Protein AF-L8G6U0-F1 (afdb_monomer_lite)

Foldseek 3Di:
DAEFAWDDDPPFIAGPVRHGDDAQEAELECAQQHACQFQVAFFGDVLLLVLLCVQPNDVLSVLLSVLLNDFQDDPVQVVLCPVLPRDAYHYFHFFCVPDPPPAAEGQQFVCGLACDRSNVHLHSDRCCLVDVRSLVSLLVVLVVVLVVCVGPRNDRDDDSYPPGFDPVCVSVVVSVCSSDDPVSDPPPPDDDDDDDDDDPPVVVVVVVVVVVRYQHAGEGCPDRHQWYADCPALQNVLSVVVSVVCQCLQQHLPPHDCVVVCPPHLVVVVVVCVVPAPPVRQADPVRVDGPSSVVSCVPRNNPVSSVCSNVSSVSCHPQDSVSSSSNSNSSHPVRIGGPVCVCPDPSSNVD

pLDDT: mean 78.65, std 18.35, range [29.11, 98.12]

Sequence (351 aa):
MSSGILRTKSSSIVDANGNVVLLRGTALGGWMLMENFMNGFPGREMQIRRALDEMLGKKKSDFFFDKFLEYFFTKKDAEFLASPGINSLRLPLNYHHFEDDMNYDLQAAPGGQSQDWHCDNPTGYAAFWDHKHFQDQVINLWQFIAKRYKSNTWVAGYNLLSEPADQQWSRLLALYDRIVPANLDPFTKDRKRMRLGGSNEERYKMLDKQMSIYTAEGIDINVMGMTHFSPASAWMCLLAPILEKKRALAVDSWAYDDAHLQPGLFEPLHQWFADNVPENYSKKYPWQWRTHMHVFRGIRGITMAEYMIPEWADYFKDLSYEQMDELAASWKFENCVGRQRLNESRLYTRL

Organism: Pseudogymnoascus destructans (strain ATCC MYA-4855 / 20631-21) (NCBI:txid658429)

Radius of gyration: 21.86 Å; chains: 1; bounding box: 52×49×56 Å

Secondary structure (DSSP, 8-state):
---SS-EEETTEEE-TT--B----EEE-TTSSS--HHHH--SS-HHHHHHHHHHHH-HHHHHHHHHHHHHHHS-HHHHHHHHTTT--EEE----GGGTS-TTS--SSS-TT-SSSSGGGT-SSSS-GGGT-HHHHHHHHHHHHHHHHHHTT-TT-----SSSS---TTSHHHHHHHHHHS-TTS-S-TT------S---THHHHHHHHHHTTS-B--SEESSSS-SEEE-TTSHHHHHHHHHHHHHHHHT-SSSS---GGGIIIIIHHHHHHHHHHS-GGG---SSTTS-HHHHHHIIIIIIIIHHHHHHHHHHTTTT--HHHHHHHHHTTSGGGEEE-HHHHTSTTTTT-

Structure (mmCIF, N/CA/C/O backbone):
data_AF-L8G6U0-F1
#
_entry.id   AF-L8G6U0-F1
#
loop_
_atom_site.group_PDB
_atom_site.id
_atom_site.type_symbol
_atom_site.label_atom_id
_atom_site.label_alt_id
_atom_site.label_comp_id
_atom_site.label_asym_id
_atom_site.label_entity_id
_atom_site.label_seq_id
_atom_site.pdbx_PDB_ins_code
_atom_site.Cartn_x
_atom_site.Cartn_y
_atom_site.Cartn_z
_atom_site.occupancy
_atom_site.B_iso_or_equiv
_atom_site.auth_seq_id
_atom_site.auth_comp_id
_atom_site.auth_asym_id
_atom_site.auth_atom_id
_atom_site.pdbx_PDB_model_num
ATOM 1 N N . MET A 1 1 ? -12.607 -5.429 28.528 1.00 57.00 1 MET A N 1
ATOM 2 C CA . MET A 1 1 ? -12.738 -4.437 27.440 1.00 57.00 1 MET A CA 1
ATOM 3 C C . MET A 1 1 ? -12.623 -3.051 28.046 1.00 57.00 1 MET A C 1
ATOM 5 O O . MET A 1 1 ? -13.192 -2.840 29.110 1.00 57.00 1 MET A O 1
ATOM 9 N N . SER A 1 2 ? -11.860 -2.150 27.426 1.00 65.19 2 SER A N 1
ATOM 10 C CA . SER A 1 2 ? -11.781 -0.742 27.836 1.00 65.19 2 SER A CA 1
ATOM 11 C C . SER A 1 2 ? -13.156 -0.081 27.732 1.00 65.19 2 SER A C 1
ATOM 13 O O . SER A 1 2 ? -13.900 -0.361 26.792 1.00 65.19 2 SER A O 1
ATOM 15 N N . SER A 1 3 ? -13.501 0.799 28.671 1.00 74.69 3 SER A N 1
ATOM 16 C CA . SER A 1 3 ? -14.766 1.542 28.624 1.00 74.69 3 SER A CA 1
ATOM 17 C C . SER A 1 3 ? -14.548 3.004 28.245 1.00 74.69 3 SER A C 1
ATOM 19 O O . SER A 1 3 ? -13.708 3.677 28.842 1.00 74.69 3 SER A O 1
ATOM 21 N N . GLY A 1 4 ? -15.366 3.517 27.324 1.00 80.88 4 GLY A N 1
ATOM 22 C CA . GLY A 1 4 ? -15.380 4.929 26.936 1.00 80.88 4 GLY A CA 1
ATOM 23 C C . GLY A 1 4 ? -14.208 5.361 26.046 1.00 80.88 4 GLY A C 1
ATOM 24 O O . GLY A 1 4 ? -13.463 4.538 25.526 1.00 80.88 4 GLY A O 1
ATOM 25 N N . ILE A 1 5 ? -14.090 6.674 25.831 1.00 82.94 5 ILE A N 1
ATOM 26 C CA . ILE A 1 5 ? -13.078 7.280 24.950 1.00 82.94 5 ILE A CA 1
ATOM 27 C C . ILE A 1 5 ? -11.705 7.225 25.628 1.00 82.94 5 ILE A C 1
ATOM 29 O O . ILE A 1 5 ? -11.565 7.678 26.768 1.00 82.94 5 ILE A O 1
ATOM 33 N N . LEU A 1 6 ? -10.703 6.711 24.909 1.00 85.19 6 LEU A N 1
ATOM 34 C CA . LEU A 1 6 ? -9.321 6.642 25.381 1.00 85.19 6 LEU A CA 1
ATOM 35 C C . LEU A 1 6 ? -8.702 8.038 25.535 1.00 85.19 6 LEU A C 1
ATOM 37 O O . LEU A 1 6 ? -9.021 8.973 24.801 1.00 85.19 6 LEU A O 1
ATOM 41 N N . ARG A 1 7 ? -7.797 8.182 26.504 1.00 83.31 7 ARG A N 1
ATOM 42 C CA . ARG A 1 7 ? -7.084 9.433 26.797 1.00 83.31 7 ARG A CA 1
ATOM 43 C C . ARG A 1 7 ? -5.616 9.162 27.071 1.00 83.31 7 ARG A C 1
ATOM 45 O O . ARG A 1 7 ? -5.254 8.079 27.516 1.00 83.31 7 ARG A O 1
ATOM 52 N N . THR A 1 8 ? -4.770 10.166 26.888 1.00 77.19 8 THR A N 1
ATOM 53 C CA . THR A 1 8 ? -3.381 10.105 27.350 1.00 77.19 8 THR A CA 1
ATOM 54 C C . THR A 1 8 ? -3.277 10.609 28.786 1.00 77.19 8 THR A C 1
ATOM 56 O O . THR A 1 8 ? -3.774 11.689 29.109 1.00 77.19 8 THR A O 1
ATOM 59 N N . LYS A 1 9 ? -2.587 9.860 29.645 1.00 74.56 9 LYS A N 1
ATOM 60 C CA . LYS A 1 9 ? -2.162 10.287 30.981 1.00 74.56 9 LYS A CA 1
ATOM 61 C C . LYS A 1 9 ? -0.650 10.116 31.073 1.00 74.56 9 LYS A C 1
ATOM 63 O O . LYS A 1 9 ? -0.153 8.993 31.161 1.00 74.56 9 LYS A O 1
ATOM 68 N N . SER A 1 10 ? 0.078 11.232 31.029 1.00 81.25 10 SER A N 1
ATOM 69 C CA . SER A 1 10 ? 1.541 11.241 30.899 1.00 81.25 10 SER A CA 1
ATOM 70 C C . SER A 1 10 ? 1.983 10.412 29.682 1.00 81.25 10 SER A C 1
ATOM 72 O O . SER A 1 10 ? 1.635 10.758 28.559 1.00 81.25 10 SER A O 1
ATOM 74 N N . SER A 1 11 ? 2.705 9.311 29.891 1.00 78.81 11 SER A N 1
ATOM 75 C CA . SER A 1 11 ? 3.195 8.413 28.840 1.00 78.81 11 SER A CA 1
ATOM 76 C C . SER A 1 11 ? 2.296 7.195 28.582 1.00 78.81 11 SER A C 1
ATOM 78 O O . SER A 1 11 ? 2.691 6.301 27.838 1.00 78.81 11 SER A O 1
ATOM 80 N N . SER A 1 12 ? 1.119 7.118 29.213 1.00 79.62 12 SER A N 1
ATOM 81 C CA . SER A 1 12 ? 0.197 5.978 29.107 1.00 79.62 12 SER A CA 1
ATOM 82 C C . SER A 1 12 ? -1.100 6.353 28.396 1.00 79.62 12 SER A C 1
ATOM 84 O O . SER A 1 12 ? -1.587 7.476 28.533 1.00 79.62 12 SER A O 1
ATOM 86 N N . ILE A 1 13 ? -1.693 5.388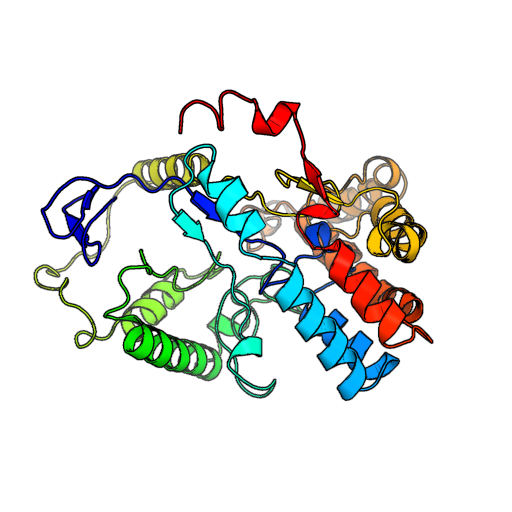 27.693 1.00 84.56 13 ILE A N 1
ATOM 87 C CA . ILE A 1 13 ? -3.077 5.462 27.217 1.00 84.56 13 ILE A CA 1
ATOM 88 C C . ILE A 1 13 ? -3.967 4.861 28.305 1.00 84.56 13 ILE A C 1
ATOM 90 O O . ILE A 1 13 ? -3.636 3.815 28.863 1.00 84.56 13 ILE A O 1
ATOM 94 N N . VAL A 1 14 ? -5.068 5.529 28.637 1.00 86.44 14 VAL A N 1
ATOM 95 C CA . VAL A 1 14 ? -6.021 5.095 29.662 1.00 86.44 14 VAL A CA 1
ATOM 96 C C . VAL A 1 14 ? -7.458 5.118 29.148 1.00 86.44 14 VAL A C 1
ATOM 98 O O . VAL A 1 14 ? -7.791 5.916 28.272 1.00 86.44 14 VAL A O 1
ATOM 101 N N . ASP A 1 15 ? -8.309 4.256 29.700 1.00 89.94 15 ASP A N 1
ATOM 102 C CA . ASP A 1 15 ? -9.756 4.269 29.458 1.00 89.94 15 ASP A CA 1
ATOM 103 C C . ASP A 1 15 ? -10.481 5.350 30.291 1.00 89.94 15 ASP A C 1
ATOM 105 O O . ASP A 1 15 ? -9.860 6.110 31.042 1.00 89.94 15 ASP A O 1
ATOM 109 N N . ALA A 1 16 ? -11.813 5.433 30.181 1.00 88.56 16 ALA A N 1
ATOM 110 C CA . ALA A 1 16 ? -12.610 6.419 30.918 1.00 88.56 16 ALA A CA 1
ATOM 111 C C . ALA A 1 16 ? -12.581 6.239 32.448 1.00 88.56 16 ALA A C 1
ATOM 113 O O . ALA A 1 16 ? -12.891 7.186 33.169 1.00 88.56 16 ALA A O 1
ATOM 114 N N . ASN A 1 17 ? -12.182 5.063 32.942 1.00 91.12 17 ASN A N 1
ATOM 115 C CA . ASN A 1 17 ? -12.030 4.775 34.369 1.00 91.12 17 ASN A CA 1
ATOM 116 C C . ASN A 1 17 ? -10.592 5.024 34.859 1.00 91.12 17 ASN A C 1
ATOM 118 O O . ASN A 1 17 ? -10.312 4.886 36.048 1.00 91.12 17 ASN A O 1
ATOM 122 N N . GLY A 1 18 ? -9.672 5.394 33.962 1.00 89.38 18 GLY A N 1
ATOM 123 C CA . GLY A 1 18 ? -8.264 5.615 34.274 1.00 89.38 18 GLY A CA 1
ATOM 124 C C . GLY A 1 18 ? -7.408 4.346 34.268 1.00 89.38 18 GLY A C 1
ATOM 125 O O . GLY A 1 18 ? -6.248 4.418 34.681 1.00 89.38 18 GLY A O 1
ATOM 126 N N . ASN A 1 19 ? -7.934 3.212 33.794 1.00 92.19 19 ASN A N 1
ATOM 127 C CA . ASN A 1 19 ? -7.156 1.983 33.646 1.00 92.19 19 ASN A CA 1
ATOM 128 C C . ASN A 1 19 ? -6.213 2.104 32.453 1.00 92.19 19 ASN A C 1
ATOM 130 O O . ASN A 1 19 ? -6.622 2.580 31.396 1.00 92.19 19 ASN A O 1
ATOM 134 N N . VAL A 1 20 ? -4.971 1.637 32.595 1.00 88.62 20 VAL A N 1
ATOM 135 C CA . VAL A 1 20 ? -4.002 1.621 31.490 1.00 88.62 20 VAL A CA 1
ATOM 136 C C . VAL A 1 20 ? -4.454 0.644 30.408 1.00 88.62 20 VAL A C 1
ATOM 138 O O . VAL A 1 20 ? -4.767 -0.512 30.690 1.00 88.62 20 VAL A O 1
ATOM 141 N N . VAL A 1 21 ? -4.443 1.109 29.161 1.00 85.94 21 VAL A N 1
ATOM 142 C CA . VAL A 1 21 ? -4.755 0.322 27.969 1.00 85.94 21 VAL A CA 1
ATOM 143 C C . VAL A 1 21 ? -3.486 0.172 27.142 1.00 85.94 21 VAL A C 1
ATOM 145 O O . VAL A 1 21 ? -2.893 1.158 26.706 1.00 85.94 21 VAL A O 1
ATOM 148 N N . LEU A 1 22 ? -3.076 -1.076 26.914 1.00 85.19 22 LEU A N 1
ATOM 149 C CA . LEU A 1 22 ? -1.999 -1.405 25.987 1.00 85.19 22 LEU A CA 1
ATOM 150 C C . LEU A 1 22 ? -2.605 -1.792 24.636 1.00 85.19 22 LEU A C 1
ATOM 152 O O . LEU A 1 22 ? -3.250 -2.837 24.524 1.00 85.19 22 LEU A O 1
ATOM 156 N N . LEU A 1 23 ? -2.385 -0.950 23.626 1.00 82.62 23 LEU A N 1
ATOM 157 C CA . LEU A 1 23 ? -2.789 -1.239 22.254 1.00 82.62 23 LEU A CA 1
ATOM 158 C C . LEU A 1 23 ? -1.826 -2.265 21.646 1.00 82.62 23 LEU A C 1
ATOM 160 O O . LEU A 1 23 ? -0.619 -2.040 21.575 1.00 82.62 23 LEU A O 1
ATOM 164 N N . ARG A 1 24 ? -2.386 -3.403 21.249 1.00 82.62 24 ARG A N 1
ATOM 165 C CA . ARG A 1 24 ? -1.741 -4.514 20.549 1.00 82.62 24 ARG A CA 1
ATOM 166 C C . ARG A 1 24 ? -2.433 -4.612 19.205 1.00 82.62 24 ARG A C 1
ATOM 168 O O . ARG A 1 24 ? -3.599 -5.008 19.154 1.00 82.62 24 ARG A O 1
ATOM 175 N N . GLY A 1 25 ? -1.777 -4.126 18.159 1.00 76.19 25 GLY A N 1
ATOM 176 C CA . GLY A 1 25 ? -2.446 -3.852 16.896 1.00 76.19 25 GLY A CA 1
ATOM 177 C C . GLY A 1 25 ? -1.690 -4.310 15.668 1.00 76.19 25 GLY A C 1
ATOM 178 O O . GLY A 1 25 ? -0.467 -4.395 15.685 1.00 76.19 25 GLY A O 1
ATOM 179 N N . THR A 1 26 ? -2.455 -4.547 14.605 1.00 81.19 26 THR A N 1
ATOM 180 C CA . THR A 1 26 ? -1.955 -4.728 13.236 1.00 81.19 26 THR A CA 1
ATOM 181 C C . THR A 1 26 ? -2.487 -3.613 12.331 1.00 81.19 26 THR A C 1
ATOM 183 O O . THR A 1 26 ? -3.422 -2.893 12.700 1.00 81.19 26 THR A O 1
ATOM 186 N N . ALA A 1 27 ? -1.889 -3.446 11.154 1.00 81.75 27 ALA A N 1
ATOM 187 C CA . ALA A 1 27 ? -2.372 -2.543 10.117 1.00 81.75 27 ALA A CA 1
ATOM 188 C C . ALA A 1 27 ? -3.074 -3.310 8.989 1.00 81.75 27 ALA A C 1
ATOM 190 O O . ALA A 1 27 ? -2.585 -4.347 8.551 1.00 81.75 27 ALA A O 1
ATOM 191 N N . LEU A 1 28 ? -4.173 -2.757 8.468 1.00 82.94 28 LEU A N 1
ATOM 192 C CA . LEU A 1 28 ? -4.842 -3.264 7.262 1.00 82.94 28 LEU A CA 1
ATOM 193 C C . LEU A 1 28 ? -4.221 -2.643 5.997 1.00 82.94 28 LEU A C 1
ATOM 195 O O . LEU A 1 28 ? -4.870 -1.874 5.288 1.00 82.94 28 LEU A O 1
ATOM 199 N N . GLY A 1 29 ? -2.931 -2.916 5.777 1.00 83.94 29 GLY A N 1
ATOM 200 C CA . GLY A 1 29 ? -2.213 -2.527 4.555 1.00 83.94 29 GLY A CA 1
ATOM 201 C C . GLY A 1 29 ? -2.819 -3.182 3.317 1.00 83.94 29 GLY A C 1
ATOM 202 O O . GLY A 1 29 ? -3.372 -4.275 3.411 1.00 83.94 29 GLY A O 1
ATOM 203 N N . GLY A 1 30 ? -2.767 -2.497 2.176 1.00 86.62 30 GLY A N 1
ATOM 204 C CA . GLY A 1 30 ? -3.324 -2.992 0.920 1.00 86.62 30 GLY A CA 1
ATOM 205 C C . GLY A 1 30 ? -4.846 -2.865 0.761 1.00 86.62 30 GLY A C 1
ATOM 206 O O . GLY A 1 30 ? -5.333 -3.233 -0.301 1.00 86.62 30 GLY A O 1
ATOM 207 N N . TRP A 1 31 ? -5.596 -2.369 1.760 1.00 87.88 31 TRP A N 1
ATOM 208 C CA . TRP A 1 31 ? -7.065 -2.231 1.703 1.00 87.88 31 TRP A CA 1
ATOM 209 C C . TRP A 1 31 ? -7.520 -0.890 1.101 1.00 87.88 31 TRP A C 1
ATOM 211 O O . TRP A 1 31 ? -7.622 -0.749 -0.112 1.00 87.88 31 TRP A O 1
ATOM 221 N N . MET A 1 32 ? -7.777 0.108 1.956 1.00 82.69 32 MET A N 1
ATOM 222 C CA . MET A 1 32 ? -8.157 1.481 1.581 1.00 82.69 32 MET A CA 1
ATOM 223 C C . MET A 1 32 ? -6.948 2.350 1.197 1.00 82.69 32 MET A C 1
ATOM 225 O O . MET A 1 32 ? -7.083 3.545 0.951 1.00 82.69 32 MET A O 1
ATOM 229 N N . LEU A 1 33 ? -5.760 1.752 1.195 1.00 84.12 33 LEU A N 1
ATOM 230 C CA . LEU A 1 33 ? -4.569 2.227 0.512 1.00 84.12 33 LEU A CA 1
ATOM 231 C C . LEU A 1 33 ? -3.897 0.988 -0.061 1.00 84.12 33 LEU A C 1
ATOM 233 O O . LEU A 1 33 ? -3.426 0.135 0.697 1.00 84.12 33 LEU A O 1
ATOM 237 N N . MET A 1 34 ? -3.895 0.877 -1.379 1.00 89.31 34 MET A N 1
ATOM 238 C CA . MET A 1 34 ? -3.364 -0.290 -2.058 1.00 89.31 34 MET A CA 1
ATOM 239 C C . MET A 1 34 ? -1.844 -0.173 -2.227 1.00 89.31 34 MET A C 1
ATOM 241 O O . MET A 1 34 ? -1.304 0.879 -2.566 1.00 89.31 34 MET A O 1
ATOM 245 N N . GLU A 1 35 ? -1.143 -1.284 -2.023 1.00 86.81 35 GLU A N 1
ATOM 246 C CA . GLU A 1 35 ? 0.314 -1.364 -2.000 1.00 86.81 35 GLU A CA 1
ATOM 247 C C . GLU A 1 35 ? 0.818 -2.346 -3.068 1.00 86.81 35 GLU A C 1
ATOM 249 O O . GLU A 1 35 ? 0.370 -3.490 -3.136 1.00 86.81 35 GLU A O 1
ATOM 254 N N . ASN A 1 36 ? 1.758 -1.929 -3.923 1.00 90.06 36 ASN A N 1
ATOM 255 C CA . ASN A 1 36 ? 2.134 -2.695 -5.122 1.00 90.06 36 ASN A CA 1
ATOM 256 C C . ASN A 1 36 ? 2.642 -4.116 -4.819 1.00 90.06 36 ASN A C 1
ATOM 258 O O . ASN A 1 36 ? 2.270 -5.079 -5.500 1.00 90.06 36 ASN A O 1
ATOM 262 N N . PHE A 1 37 ? 3.421 -4.256 -3.752 1.00 86.19 37 PHE A N 1
ATOM 263 C CA . PHE A 1 37 ? 3.965 -5.520 -3.274 1.00 86.19 37 PHE A CA 1
ATOM 264 C C . PHE A 1 37 ? 2.938 -6.360 -2.491 1.00 86.19 37 PHE A C 1
ATOM 266 O O . PHE A 1 37 ? 3.127 -7.566 -2.370 1.00 86.19 37 PHE A O 1
ATOM 273 N N . MET A 1 38 ? 1.851 -5.766 -1.973 1.00 87.75 38 MET A N 1
ATOM 274 C CA . MET A 1 38 ? 0.790 -6.497 -1.256 1.00 87.75 38 MET A CA 1
ATOM 275 C C . MET A 1 38 ? -0.332 -6.959 -2.182 1.00 87.75 38 MET A C 1
ATOM 277 O O . MET A 1 38 ? -0.843 -8.065 -2.026 1.00 87.75 38 MET A O 1
ATOM 281 N N . ASN A 1 39 ? -0.723 -6.116 -3.138 1.00 92.12 39 ASN A N 1
ATOM 282 C CA . ASN A 1 39 ? -1.864 -6.350 -4.018 1.00 92.12 39 ASN A CA 1
ATOM 283 C C . ASN A 1 39 ? -1.462 -6.932 -5.377 1.00 92.12 39 ASN A C 1
ATOM 285 O O . ASN A 1 39 ? -2.302 -7.505 -6.060 1.00 92.12 39 ASN A O 1
ATOM 289 N N . GLY A 1 40 ? -0.194 -6.836 -5.784 1.00 89.62 40 GLY A N 1
ATOM 290 C CA . GLY A 1 40 ? 0.282 -7.507 -6.998 1.00 89.62 40 GLY A CA 1
ATOM 291 C C . GLY A 1 40 ? 0.106 -6.723 -8.293 1.00 89.62 40 GLY A C 1
ATOM 292 O O . GLY A 1 40 ? 0.212 -7.296 -9.375 1.00 89.62 40 GLY A O 1
ATOM 293 N N . PHE A 1 41 ? -0.096 -5.414 -8.198 1.00 93.00 41 PHE A N 1
ATOM 294 C CA . PHE A 1 41 ? -0.032 -4.497 -9.334 1.00 93.00 41 PHE A CA 1
ATOM 295 C C . PHE A 1 41 ? 1.329 -3.789 -9.393 1.00 93.00 41 PHE A C 1
ATOM 297 O O . PHE A 1 41 ? 1.989 -3.682 -8.360 1.00 93.00 41 PHE A O 1
ATOM 304 N N . PRO A 1 42 ? 1.807 -3.325 -10.559 1.00 93.94 42 PRO A N 1
ATOM 305 C CA . PRO A 1 42 ? 2.994 -2.478 -10.653 1.00 93.94 42 PRO A CA 1
ATOM 306 C C . PRO A 1 42 ? 2.657 -0.991 -10.446 1.00 93.94 42 PRO A C 1
ATOM 308 O O . PRO A 1 42 ? 1.561 -0.537 -10.754 1.00 93.94 42 PRO A O 1
ATOM 311 N N . GLY A 1 43 ? 3.610 -0.197 -9.962 1.00 91.00 43 GLY A N 1
ATOM 312 C CA . GLY A 1 43 ? 3.426 1.250 -9.824 1.00 91.00 43 GLY A CA 1
ATOM 313 C C . GLY A 1 43 ? 2.647 1.629 -8.564 1.00 91.00 43 GLY A C 1
ATOM 314 O O . GLY A 1 43 ? 3.012 1.192 -7.472 1.00 91.00 43 GLY A O 1
ATOM 315 N N . ARG A 1 44 ? 1.634 2.491 -8.706 1.00 87.88 44 ARG A N 1
ATOM 316 C CA . ARG A 1 44 ? 0.908 3.160 -7.606 1.00 87.88 44 ARG A CA 1
ATOM 317 C C . ARG A 1 44 ? -0.604 3.058 -7.788 1.00 87.88 44 ARG A C 1
ATOM 319 O O . ARG A 1 44 ? -1.075 2.891 -8.913 1.00 87.88 44 ARG A O 1
ATOM 326 N N . GLU A 1 45 ? -1.354 3.192 -6.696 1.00 90.81 45 GLU A N 1
ATOM 327 C CA . GLU A 1 45 ? -2.795 2.922 -6.662 1.00 90.81 45 GLU A CA 1
ATOM 328 C C . GLU A 1 45 ? -3.570 3.779 -7.672 1.00 90.81 45 GLU A C 1
ATOM 330 O O . GLU A 1 45 ? -4.325 3.236 -8.481 1.00 90.81 45 GLU A O 1
ATOM 335 N N . MET A 1 46 ? -3.316 5.093 -7.704 1.00 88.00 46 MET A N 1
ATOM 336 C CA . MET A 1 46 ? -3.962 6.013 -8.653 1.00 88.00 46 MET A CA 1
ATOM 337 C C . MET A 1 46 ? -3.799 5.562 -10.114 1.00 88.00 46 MET A C 1
ATOM 339 O O . MET A 1 46 ? -4.742 5.607 -10.903 1.00 88.00 46 MET A O 1
ATOM 343 N N . GLN A 1 47 ? -2.600 5.114 -10.493 1.00 91.00 47 GLN A N 1
ATOM 344 C CA . GLN A 1 47 ? -2.311 4.732 -11.875 1.00 91.00 47 GLN A CA 1
ATOM 345 C C . GLN A 1 47 ? -3.032 3.438 -12.260 1.00 91.00 47 GLN A C 1
ATOM 347 O O . GLN A 1 47 ? -3.490 3.307 -13.391 1.00 91.00 47 GLN A O 1
ATOM 352 N N . ILE A 1 48 ? -3.176 2.511 -11.314 1.00 93.81 48 ILE A N 1
ATOM 353 C CA . ILE A 1 48 ? -3.896 1.256 -11.521 1.00 93.81 48 ILE A CA 1
ATOM 354 C C . ILE A 1 48 ? -5.399 1.470 -11.617 1.00 93.81 48 ILE A C 1
ATOM 356 O O . ILE A 1 48 ? -6.035 0.919 -12.513 1.00 93.81 48 ILE A O 1
ATOM 360 N N . ARG A 1 49 ? -5.962 2.304 -10.741 1.00 92.00 49 ARG A N 1
ATOM 361 C CA . ARG A 1 49 ? -7.379 2.681 -10.807 1.00 92.00 49 ARG A CA 1
ATOM 362 C C . ARG A 1 49 ? -7.707 3.325 -12.145 1.00 92.00 49 ARG A C 1
ATOM 364 O O . ARG A 1 49 ? -8.617 2.873 -12.833 1.00 92.00 49 ARG A O 1
ATOM 371 N N . ARG A 1 50 ? -6.886 4.288 -12.570 1.00 91.94 50 ARG A N 1
ATOM 372 C CA . ARG A 1 50 ? -7.017 4.929 -13.880 1.00 91.94 50 ARG A CA 1
ATOM 373 C C . ARG A 1 50 ? -6.887 3.932 -15.035 1.00 91.94 50 ARG A C 1
ATOM 375 O O . ARG A 1 50 ? -7.680 3.987 -15.968 1.00 91.94 50 ARG A O 1
ATOM 382 N N . ALA A 1 51 ? -5.912 3.026 -14.987 1.00 95.44 51 ALA A N 1
ATOM 383 C CA . ALA A 1 51 ? -5.724 2.036 -16.044 1.00 95.44 51 ALA A CA 1
ATOM 384 C C . ALA A 1 51 ? -6.921 1.077 -16.158 1.00 95.44 51 ALA A C 1
ATOM 386 O O . ALA A 1 51 ? -7.324 0.740 -17.269 1.00 95.44 51 ALA A O 1
ATOM 387 N N . LEU A 1 52 ? -7.534 0.680 -15.036 1.00 95.00 52 LEU A N 1
ATOM 388 C CA . LEU A 1 52 ? -8.768 -0.112 -15.058 1.00 95.00 52 LEU A CA 1
ATOM 389 C C . LEU A 1 52 ? -9.980 0.691 -15.527 1.00 95.00 52 LEU A C 1
ATOM 391 O O . LEU A 1 52 ? -10.797 0.144 -16.264 1.00 95.00 52 LEU A O 1
ATOM 395 N N . ASP A 1 53 ? -10.092 1.971 -15.177 1.00 94.50 53 ASP A N 1
ATOM 396 C CA . ASP A 1 53 ? -11.136 2.845 -15.719 1.00 94.50 53 ASP A CA 1
ATOM 397 C C . ASP A 1 53 ? -11.036 2.962 -17.246 1.00 94.50 53 ASP A C 1
ATOM 399 O O . ASP A 1 53 ? -12.045 2.827 -17.941 1.00 94.50 53 ASP A O 1
ATOM 403 N N . GLU A 1 54 ? -9.824 3.167 -17.771 1.00 94.31 54 GLU A N 1
ATOM 404 C CA . GLU A 1 54 ? -9.550 3.240 -19.211 1.00 94.31 54 GLU A CA 1
ATOM 405 C C . GLU A 1 54 ? -9.807 1.892 -19.914 1.00 94.31 54 GLU A C 1
ATOM 407 O O . GLU A 1 54 ? -10.365 1.870 -21.012 1.00 94.31 54 GLU A O 1
ATOM 412 N N . MET A 1 55 ? -9.452 0.769 -19.279 1.00 95.81 55 MET A N 1
ATOM 413 C CA . MET A 1 55 ? -9.588 -0.579 -19.849 1.00 95.81 55 MET A CA 1
ATOM 414 C C . MET A 1 55 ? -11.024 -1.122 -19.803 1.00 95.81 55 MET A C 1
ATOM 416 O O . MET A 1 55 ? -11.499 -1.744 -20.753 1.00 95.81 55 MET A O 1
ATOM 420 N N . LEU A 1 56 ? -11.719 -0.931 -18.681 1.00 95.25 56 LEU A N 1
ATOM 421 C CA . LEU A 1 56 ? -12.999 -1.585 -18.381 1.00 95.25 56 LEU A CA 1
ATOM 422 C C . LEU A 1 56 ? -14.202 -0.653 -18.534 1.00 95.25 56 LEU A C 1
ATOM 424 O O . LEU A 1 56 ? -15.340 -1.122 -18.634 1.00 95.25 56 LEU A O 1
ATOM 428 N N . GLY A 1 57 ? -13.960 0.658 -18.513 1.00 94.81 57 GLY A N 1
ATOM 429 C CA . GLY A 1 57 ? -14.978 1.674 -18.308 1.00 94.81 57 GLY A CA 1
ATOM 430 C C . GLY A 1 57 ? -15.375 1.814 -16.834 1.00 94.81 57 GLY A C 1
ATOM 431 O O . GLY A 1 57 ? -15.458 0.838 -16.080 1.00 94.81 57 GLY A O 1
ATOM 432 N N . LYS A 1 58 ? -15.710 3.051 -16.443 1.00 90.12 58 LYS A N 1
ATOM 433 C CA . LYS A 1 58 ? -15.951 3.462 -15.048 1.00 90.12 58 LYS A CA 1
ATOM 434 C C . LYS A 1 58 ? -16.900 2.544 -14.273 1.00 90.12 58 LYS A C 1
ATOM 436 O O . LYS A 1 58 ? -16.569 2.085 -13.194 1.00 90.12 58 LYS A O 1
ATOM 441 N N . LYS A 1 59 ? -18.054 2.187 -14.852 1.00 95.56 59 LYS A N 1
ATOM 442 C CA . LYS A 1 59 ? -19.069 1.352 -14.176 1.00 95.56 59 LYS A CA 1
ATOM 443 C C . LYS A 1 59 ? -18.527 -0.011 -13.730 1.00 95.56 59 LYS A C 1
ATOM 445 O O . LYS A 1 59 ? -18.969 -0.559 -12.725 1.00 95.56 59 LYS A O 1
ATOM 450 N N . LYS A 1 60 ? -17.659 -0.615 -14.537 1.00 95.88 60 LYS A N 1
ATOM 451 C CA . LYS A 1 60 ? -17.157 -1.969 -14.304 1.00 95.88 60 LYS A CA 1
ATOM 452 C C . LYS A 1 60 ? -15.932 -1.956 -13.392 1.00 95.88 60 LYS A C 1
ATOM 454 O O . LYS A 1 60 ? -15.832 -2.805 -12.514 1.00 95.88 60 LYS A O 1
ATOM 459 N N . SER A 1 61 ? -15.076 -0.952 -13.561 1.00 94.31 61 SER A N 1
ATOM 460 C CA . SER A 1 61 ? -13.994 -0.636 -12.627 1.00 94.31 61 SER A CA 1
ATOM 461 C C . SER A 1 61 ? -14.531 -0.371 -11.212 1.00 94.31 61 SER A C 1
ATOM 463 O O . SER A 1 61 ? -14.107 -1.036 -10.269 1.00 94.31 61 SER A O 1
ATOM 465 N N . ASP A 1 62 ? -15.557 0.479 -11.075 1.00 91.88 62 ASP A N 1
ATOM 466 C CA . ASP A 1 62 ? -16.213 0.774 -9.791 1.00 91.88 62 ASP A CA 1
ATOM 467 C C . ASP A 1 62 ? -16.773 -0.483 -9.137 1.00 91.88 62 ASP A C 1
ATOM 469 O O . ASP A 1 62 ? -16.488 -0.756 -7.976 1.00 91.88 62 ASP A O 1
ATOM 473 N N . PHE A 1 63 ? -17.497 -1.302 -9.906 1.00 95.81 63 PHE A N 1
ATOM 474 C CA . PHE A 1 63 ? -17.999 -2.580 -9.412 1.00 95.81 63 PHE A CA 1
ATOM 475 C C . PHE A 1 63 ? -16.877 -3.459 -8.845 1.00 95.81 63 PHE A C 1
ATOM 477 O O . PHE A 1 63 ? -17.018 -4.015 -7.758 1.00 95.81 63 PHE A O 1
ATOM 484 N N . PHE A 1 64 ? -15.766 -3.590 -9.573 1.00 96.31 64 PHE A N 1
ATOM 485 C CA . PHE A 1 64 ? -14.648 -4.413 -9.132 1.00 96.31 64 PHE A CA 1
ATOM 486 C C . PHE A 1 64 ? -14.012 -3.863 -7.847 1.00 96.31 64 PHE A C 1
ATOM 488 O O . PHE A 1 64 ? -13.803 -4.628 -6.903 1.00 96.31 64 PHE A O 1
ATOM 495 N N . PHE A 1 65 ? -13.743 -2.556 -7.770 1.00 92.19 65 PHE A N 1
ATOM 496 C CA . PHE A 1 65 ? -13.144 -1.956 -6.577 1.00 92.19 65 PHE A CA 1
ATOM 497 C C . PHE A 1 65 ? -14.085 -1.958 -5.368 1.00 92.19 65 PHE A C 1
ATOM 499 O O . PHE A 1 65 ? -13.616 -2.193 -4.255 1.00 92.19 65 PHE A O 1
ATOM 506 N N . ASP A 1 66 ? -15.392 -1.782 -5.566 1.00 90.94 66 ASP A N 1
ATOM 507 C CA . ASP A 1 66 ? -16.393 -1.918 -4.503 1.00 90.94 66 ASP A CA 1
ATOM 508 C C . ASP A 1 66 ? -16.376 -3.337 -3.924 1.00 90.94 66 ASP A C 1
ATOM 510 O O . ASP A 1 66 ? -16.319 -3.518 -2.706 1.00 90.94 66 ASP A O 1
ATOM 514 N N . LYS A 1 67 ? -16.351 -4.358 -4.793 1.00 94.62 67 LYS A N 1
ATOM 515 C CA . LYS A 1 67 ? -16.253 -5.761 -4.371 1.00 94.62 67 LYS A CA 1
ATOM 516 C C . LYS A 1 67 ? -14.940 -6.085 -3.692 1.00 94.62 67 LYS A C 1
ATOM 518 O O . LYS A 1 67 ? -14.938 -6.766 -2.670 1.00 94.62 67 LYS A O 1
ATOM 523 N N . PHE A 1 68 ? -13.836 -5.570 -4.214 1.00 93.50 68 PHE A N 1
ATOM 524 C CA . PHE A 1 68 ? -12.536 -5.690 -3.572 1.00 93.50 68 PHE A CA 1
ATOM 525 C C . PHE A 1 68 ? -12.570 -5.115 -2.148 1.00 93.50 68 PHE A C 1
ATOM 527 O O . PHE A 1 68 ? -12.207 -5.817 -1.207 1.00 93.50 68 PHE A O 1
ATOM 534 N N . LEU A 1 69 ? -13.074 -3.890 -1.961 1.00 87.56 69 LEU A N 1
ATOM 535 C CA . LEU A 1 69 ? -13.165 -3.256 -0.643 1.00 87.56 69 LEU A CA 1
ATOM 536 C C . LEU A 1 69 ? -14.107 -4.011 0.309 1.00 87.56 69 LEU A C 1
ATOM 538 O O . LEU A 1 69 ? -13.783 -4.130 1.490 1.00 87.56 69 LEU A O 1
ATOM 542 N N . GLU A 1 70 ? -15.236 -4.528 -0.193 1.00 88.88 70 GLU A N 1
ATOM 543 C CA . GLU A 1 70 ? -16.204 -5.340 0.564 1.00 88.88 70 GLU A CA 1
ATOM 544 C C . GLU A 1 70 ? -15.588 -6.662 1.048 1.00 88.88 70 GLU A C 1
ATOM 546 O O . GLU A 1 70 ? -15.861 -7.115 2.160 1.00 88.88 70 GLU A O 1
ATOM 551 N N . TYR A 1 71 ? -14.767 -7.295 0.208 1.00 91.56 71 TYR A N 1
ATOM 552 C CA . TYR A 1 71 ? -14.242 -8.639 0.448 1.00 91.56 71 TYR A CA 1
ATOM 553 C C . TYR A 1 71 ? -12.903 -8.670 1.167 1.00 91.56 71 TYR A C 1
ATOM 555 O O . TYR A 1 71 ? -12.626 -9.668 1.825 1.00 91.56 71 TYR A O 1
ATOM 563 N N . PHE A 1 72 ? -12.119 -7.595 1.097 1.00 89.06 72 PHE A N 1
ATOM 564 C CA . PHE A 1 72 ? -10.811 -7.509 1.744 1.00 89.06 72 PHE A CA 1
ATOM 565 C C . PHE A 1 72 ? -10.875 -7.652 3.267 1.00 89.06 72 PHE A C 1
ATOM 567 O O . PHE A 1 72 ? -9.999 -8.271 3.864 1.00 89.06 72 PHE A O 1
ATOM 574 N N . PHE A 1 73 ? -11.876 -7.052 3.917 1.00 86.94 73 PHE A N 1
ATOM 575 C CA . PHE A 1 73 ? -12.007 -7.118 5.370 1.00 86.94 73 PHE A CA 1
ATOM 576 C C . PHE A 1 73 ? -13.453 -7.345 5.788 1.00 86.94 73 PHE A C 1
ATOM 578 O O . PHE A 1 73 ? -14.322 -6.486 5.639 1.00 86.94 73 PHE A O 1
ATOM 585 N N . THR A 1 74 ? -13.699 -8.509 6.375 1.00 86.00 74 THR A N 1
ATOM 586 C CA . THR A 1 74 ? -15.023 -8.961 6.786 1.00 86.00 74 THR A CA 1
ATOM 587 C C . THR A 1 74 ? -15.072 -9.249 8.285 1.00 86.00 74 THR A C 1
ATOM 589 O O . THR A 1 74 ? -14.094 -9.132 9.028 1.00 86.00 74 THR A O 1
ATOM 592 N N . LYS A 1 75 ? -16.240 -9.688 8.763 1.00 86.75 75 LYS A N 1
ATOM 593 C CA . LYS A 1 75 ? -16.399 -10.145 10.147 1.00 86.75 75 LYS A CA 1
ATOM 594 C C . LYS A 1 75 ? -15.438 -11.291 10.500 1.00 86.75 75 LYS A C 1
ATOM 596 O O . LYS A 1 75 ? -14.965 -11.337 11.631 1.00 86.75 75 LYS A O 1
ATOM 601 N N . LYS A 1 76 ? -15.139 -12.189 9.554 1.00 88.12 76 LYS A N 1
ATOM 602 C CA . LYS A 1 76 ? -14.250 -13.337 9.788 1.00 88.12 76 LYS A CA 1
ATOM 603 C C . LYS A 1 76 ? -12.811 -12.896 10.033 1.00 88.12 76 LYS A C 1
ATOM 605 O O . LYS A 1 76 ? -12.170 -13.429 10.930 1.00 88.12 76 LYS A O 1
ATOM 610 N N . ASP A 1 77 ? -12.345 -11.883 9.307 1.00 89.06 77 ASP A N 1
ATOM 611 C CA . ASP A 1 77 ? -11.033 -11.270 9.524 1.00 89.06 77 ASP A CA 1
ATOM 612 C C . ASP A 1 77 ? -10.946 -10.652 10.921 1.00 89.06 77 ASP A C 1
ATOM 614 O O . ASP A 1 77 ? -9.992 -10.893 11.657 1.00 89.06 77 ASP A O 1
ATOM 618 N N . ALA A 1 78 ? -11.982 -9.916 11.335 1.00 86.06 78 ALA A N 1
ATOM 619 C CA . ALA A 1 78 ? -12.049 -9.344 12.677 1.00 86.06 78 ALA A CA 1
ATOM 620 C C . ALA A 1 78 ? -12.060 -10.423 13.778 1.00 86.06 78 ALA A C 1
ATOM 622 O O . ALA A 1 78 ? -11.368 -10.277 14.784 1.00 86.06 78 ALA A O 1
ATOM 623 N N . GLU A 1 79 ? -12.814 -11.512 13.591 1.00 86.75 79 GLU A N 1
ATOM 624 C CA . GLU A 1 79 ? -12.842 -12.663 14.505 1.00 86.75 79 GLU A CA 1
ATOM 625 C C . GLU A 1 79 ? -11.474 -13.366 14.567 1.00 86.75 79 GLU A C 1
ATOM 627 O O . GLU A 1 79 ? -10.993 -13.685 15.658 1.00 86.75 79 GLU A O 1
ATOM 632 N N . PHE A 1 80 ? -10.814 -13.548 13.419 1.00 86.81 80 PHE A N 1
ATOM 633 C CA . PHE A 1 80 ? -9.476 -14.127 13.329 1.00 86.81 80 PHE A CA 1
ATOM 634 C C . PHE A 1 80 ? -8.439 -13.269 14.047 1.00 86.81 80 PHE A C 1
ATOM 636 O O . PHE A 1 80 ? -7.729 -13.796 14.899 1.00 86.81 80 PHE A O 1
ATOM 643 N N . LEU A 1 81 ? -8.381 -11.963 13.769 1.00 84.81 81 LEU A N 1
ATOM 644 C CA . LEU A 1 81 ? -7.431 -11.049 14.408 1.00 84.81 81 LEU A CA 1
ATOM 645 C C . LEU A 1 81 ? -7.693 -10.924 15.914 1.00 84.81 81 LEU A C 1
ATOM 647 O O . LEU A 1 81 ? -6.751 -10.869 16.701 1.00 84.81 81 LEU A O 1
ATOM 651 N N . ALA A 1 82 ? -8.954 -10.952 16.348 1.00 85.81 82 ALA A N 1
ATOM 652 C CA . ALA A 1 82 ? -9.284 -10.948 17.771 1.00 85.81 82 ALA A CA 1
ATOM 653 C C . ALA A 1 82 ? -8.839 -12.232 18.496 1.00 85.81 82 ALA A C 1
ATOM 655 O O . ALA A 1 82 ? -8.521 -12.174 19.684 1.00 85.81 82 ALA A O 1
ATOM 656 N N . SER A 1 83 ? -8.798 -13.381 17.809 1.00 85.69 83 SER A N 1
ATOM 657 C CA . SER A 1 83 ? -8.504 -14.684 18.425 1.00 85.69 83 SER A CA 1
ATOM 658 C C . SER A 1 83 ? -7.124 -14.809 19.100 1.00 85.69 83 SER A C 1
ATOM 660 O O . SER A 1 83 ? -7.090 -15.347 20.209 1.00 85.69 83 SER A O 1
ATOM 662 N N . PRO A 1 84 ? -6.007 -14.280 18.552 1.00 79.31 84 PRO A N 1
ATOM 663 C CA . PRO A 1 84 ? -4.733 -14.204 19.261 1.00 79.31 84 PRO A CA 1
ATOM 664 C C . PRO A 1 84 ? -4.641 -13.027 20.245 1.00 79.31 84 PRO A C 1
ATOM 666 O O . PRO A 1 84 ? -3.583 -12.837 20.820 1.00 79.31 84 PRO A O 1
ATOM 669 N N . GLY A 1 85 ? -5.683 -12.207 20.443 1.00 82.25 85 GLY A N 1
ATOM 670 C CA . GLY A 1 85 ? -5.650 -11.088 21.398 1.00 82.25 85 GLY A CA 1
ATOM 671 C C . GLY A 1 85 ? -5.275 -9.719 20.812 1.00 82.25 85 GLY A C 1
ATOM 672 O O . GLY A 1 85 ? -4.987 -8.787 21.572 1.00 82.25 85 GLY A O 1
ATOM 673 N N . ILE A 1 86 ? -5.311 -9.546 19.482 1.00 84.06 86 ILE A N 1
ATOM 674 C CA . ILE A 1 86 ? -5.216 -8.210 18.865 1.00 84.06 86 ILE A CA 1
ATOM 675 C C . ILE A 1 86 ? -6.431 -7.389 19.305 1.00 84.06 86 ILE A C 1
ATOM 677 O O . ILE A 1 86 ? -7.576 -7.833 19.223 1.00 84.06 86 ILE A O 1
ATOM 681 N N . ASN A 1 87 ? -6.179 -6.172 19.784 1.00 84.19 87 ASN A N 1
ATOM 682 C CA . ASN A 1 87 ? -7.201 -5.302 20.366 1.00 84.19 87 ASN A CA 1
ATOM 683 C C . ASN A 1 87 ? -7.283 -3.916 19.702 1.00 84.19 87 ASN A C 1
ATOM 685 O O . ASN A 1 87 ? -8.030 -3.054 20.162 1.00 84.19 87 ASN A O 1
ATOM 689 N N . SER A 1 88 ? -6.518 -3.694 18.631 1.00 86.38 88 SER A N 1
ATOM 690 C CA . SER A 1 88 ? -6.527 -2.454 17.854 1.00 86.38 88 SER A CA 1
ATOM 691 C C . SER A 1 88 ? -6.169 -2.713 16.391 1.00 86.38 88 SER A C 1
ATOM 693 O O . SER A 1 88 ? -5.402 -3.621 16.086 1.00 86.38 88 SER A O 1
ATOM 695 N N . LEU A 1 89 ? -6.722 -1.910 15.484 1.00 84.88 89 LEU A N 1
ATOM 696 C CA . LEU A 1 89 ? -6.405 -1.948 14.057 1.00 84.88 89 LEU A CA 1
ATOM 697 C C . LEU A 1 89 ? -5.994 -0.550 13.602 1.00 84.88 89 LEU A C 1
ATOM 699 O O . LEU A 1 89 ? -6.672 0.433 13.911 1.00 84.88 89 LEU A O 1
ATOM 703 N N . ARG A 1 90 ? -4.892 -0.458 12.858 1.00 84.50 90 ARG A N 1
ATOM 704 C CA . ARG A 1 90 ? -4.511 0.748 12.119 1.00 84.50 90 ARG A CA 1
ATOM 705 C C . ARG A 1 90 ? -5.110 0.650 10.722 1.00 84.50 90 ARG A C 1
ATOM 707 O O . ARG A 1 90 ? -4.872 -0.332 10.026 1.00 84.50 90 ARG A O 1
ATOM 714 N N . LEU A 1 91 ? -5.847 1.678 10.314 1.00 80.75 91 LEU A N 1
ATOM 715 C CA . LEU A 1 91 ? -6.435 1.776 8.980 1.00 80.75 91 LEU A CA 1
ATOM 716 C C . LEU A 1 91 ? -5.629 2.776 8.141 1.00 80.75 91 LEU A C 1
ATOM 718 O O . LEU A 1 91 ? -5.746 3.981 8.375 1.00 80.75 91 LEU A O 1
ATOM 722 N N . PRO A 1 92 ? -4.780 2.303 7.213 1.00 79.94 92 PRO A N 1
ATOM 723 C CA . PRO A 1 92 ? -4.302 3.110 6.101 1.00 79.94 92 PRO A CA 1
ATOM 724 C C . PRO A 1 92 ? -5.480 3.607 5.272 1.00 79.94 92 PRO A C 1
ATOM 726 O O . PRO A 1 92 ? -6.352 2.817 4.925 1.00 79.94 92 PRO A O 1
ATOM 729 N N . LEU A 1 93 ? -5.511 4.900 4.972 1.00 72.06 93 LEU A N 1
ATOM 730 C CA . LEU A 1 93 ? -6.552 5.505 4.148 1.00 72.06 93 LEU A CA 1
ATOM 731 C C . LEU A 1 93 ? -5.887 6.321 3.051 1.00 72.06 93 LEU A C 1
ATOM 733 O O . LEU A 1 93 ? -5.014 7.129 3.354 1.00 72.06 93 LEU A O 1
ATOM 737 N N . ASN A 1 94 ? -6.318 6.119 1.815 1.00 73.00 94 ASN A N 1
ATOM 738 C CA . ASN A 1 94 ? -6.029 6.997 0.695 1.00 73.00 94 ASN A CA 1
ATOM 739 C C . ASN A 1 94 ? -7.139 8.054 0.566 1.00 73.00 94 ASN A C 1
ATOM 741 O O . ASN A 1 94 ? -8.309 7.793 0.870 1.00 73.00 94 ASN A O 1
ATOM 745 N N . TYR A 1 95 ? -6.777 9.250 0.119 1.00 66.75 95 TYR A N 1
ATOM 746 C CA . TYR A 1 95 ? -7.674 10.392 0.053 1.00 66.75 95 TYR A CA 1
ATOM 747 C C . TYR A 1 95 ? -8.845 10.268 -0.898 1.00 66.75 95 TYR A C 1
ATOM 749 O O . TYR A 1 95 ? -9.921 10.803 -0.624 1.00 66.75 95 TYR A O 1
ATOM 757 N N . HIS A 1 96 ? -8.651 9.543 -1.995 1.00 68.44 96 HIS A N 1
ATOM 758 C CA . HIS A 1 96 ? -9.632 9.417 -3.074 1.00 68.44 96 HIS A CA 1
ATOM 759 C C . HIS A 1 96 ? -10.972 8.802 -2.644 1.00 68.44 96 HIS A C 1
ATOM 761 O O . HIS A 1 96 ? -11.933 8.788 -3.400 1.00 68.44 96 HIS A O 1
ATOM 767 N N . HIS A 1 97 ? -11.060 8.276 -1.419 1.00 68.06 97 HIS A N 1
ATOM 768 C CA . HIS A 1 97 ? -12.273 7.693 -0.860 1.00 68.06 97 HIS A CA 1
ATOM 769 C C . HIS A 1 97 ? -13.216 8.770 -0.314 1.00 68.06 97 HIS A C 1
ATOM 771 O O . HIS A 1 97 ? -14.384 8.485 -0.049 1.00 68.06 97 HIS A O 1
ATOM 777 N N . PHE A 1 98 ? -12.710 9.986 -0.104 1.00 62.19 98 PHE A N 1
ATOM 778 C CA . PHE A 1 98 ? -13.441 11.094 0.506 1.00 62.19 98 PHE A CA 1
ATOM 779 C C . PHE A 1 98 ? -13.663 12.254 -0.459 1.00 62.19 98 PHE A C 1
ATOM 781 O O . PHE A 1 98 ? -14.609 13.021 -0.271 1.00 62.19 98 PHE A O 1
ATOM 788 N N . GLU A 1 99 ? -12.811 12.380 -1.473 1.00 55.38 99 GLU A N 1
ATOM 789 C CA . GLU A 1 99 ? -12.826 13.479 -2.429 1.00 55.38 99 GLU A CA 1
ATOM 790 C C . GLU A 1 99 ? -12.626 12.923 -3.847 1.00 55.38 99 GLU A C 1
ATOM 792 O O . GLU A 1 99 ? -11.757 12.080 -4.065 1.00 55.38 99 GLU A O 1
ATOM 797 N N . ASP A 1 100 ? -13.441 13.385 -4.805 1.00 54.34 100 ASP A N 1
ATOM 798 C CA . ASP A 1 100 ? -13.186 13.161 -6.235 1.00 54.34 100 ASP A CA 1
ATOM 799 C C . ASP A 1 100 ? -11.824 13.783 -6.600 1.00 54.34 100 ASP A C 1
ATOM 801 O O . ASP A 1 100 ? -11.460 14.795 -5.994 1.00 54.34 100 ASP A O 1
ATOM 805 N N . ASP A 1 101 ? -11.133 13.239 -7.618 1.00 51.50 101 ASP A N 1
ATOM 806 C CA . ASP A 1 101 ? -9.752 13.522 -8.102 1.00 51.50 101 ASP A CA 1
ATOM 807 C C . ASP A 1 101 ? -9.322 15.007 -8.247 1.00 51.50 101 ASP A C 1
ATOM 809 O O . ASP A 1 101 ? -8.198 15.328 -8.638 1.00 51.50 101 ASP A O 1
ATOM 813 N N . MET A 1 102 ? -10.212 15.945 -7.949 1.00 40.94 102 MET A N 1
ATOM 814 C CA . MET A 1 102 ? -9.987 17.379 -7.906 1.00 40.94 102 MET A CA 1
ATOM 815 C C . MET A 1 102 ? -9.614 17.936 -6.519 1.00 40.94 102 MET A C 1
ATOM 817 O O . MET A 1 102 ? -9.244 19.109 -6.467 1.00 40.94 102 MET A O 1
ATOM 821 N N . ASN A 1 103 ? -9.677 17.180 -5.415 1.00 37.09 103 ASN A N 1
ATOM 822 C CA . ASN A 1 103 ? -9.210 17.624 -4.087 1.00 37.09 103 ASN A CA 1
ATOM 823 C C . ASN A 1 103 ? -8.666 16.434 -3.250 1.00 37.09 103 ASN A C 1
ATOM 825 O O . ASN A 1 103 ? -8.993 15.290 -3.539 1.00 37.09 103 ASN A O 1
ATOM 829 N N . TYR A 1 104 ? -7.758 16.677 -2.292 1.00 41.03 104 TYR A N 1
ATOM 830 C CA . TYR A 1 104 ? -6.783 15.684 -1.818 1.00 41.03 104 TYR A CA 1
ATOM 831 C C . TYR A 1 104 ? -6.503 15.693 -0.260 1.00 41.03 104 TYR A C 1
ATOM 833 O O . TYR A 1 104 ? -6.141 16.740 0.274 1.00 41.03 104 TYR A O 1
ATOM 841 N N . ASP A 1 105 ? -6.535 14.548 0.471 1.00 34.88 105 ASP A N 1
ATOM 842 C CA . ASP A 1 105 ? -6.083 14.301 1.896 1.00 34.88 105 ASP A CA 1
ATOM 843 C C . ASP A 1 105 ? -6.045 12.813 2.433 1.00 34.88 105 ASP A C 1
ATOM 845 O O . ASP A 1 105 ? -7.052 12.140 2.313 1.00 34.88 105 ASP A O 1
ATOM 849 N N . LEU A 1 106 ? -5.007 12.352 3.183 1.00 49.94 106 LEU A N 1
ATOM 850 C CA . LEU A 1 106 ? -4.756 11.034 3.885 1.00 49.94 106 LEU A CA 1
ATOM 851 C C . LEU A 1 106 ? -3.768 10.061 3.219 1.00 49.94 106 LEU A C 1
ATOM 853 O O . LEU A 1 106 ? -3.923 9.811 2.041 1.00 49.94 106 LEU A O 1
ATOM 857 N N . GLN A 1 107 ? -2.853 9.456 4.023 1.00 54.53 107 GLN A N 1
ATOM 858 C CA . GLN A 1 107 ? -1.697 8.534 3.765 1.00 54.53 107 GLN A CA 1
ATOM 859 C C . GLN A 1 107 ? -0.911 8.701 2.448 1.00 54.53 107 GLN A C 1
ATOM 861 O O . GLN A 1 107 ? 0.311 8.587 2.468 1.00 54.53 107 GLN A O 1
ATOM 866 N N . ALA A 1 108 ? -1.571 9.015 1.351 1.00 63.62 108 ALA A N 1
ATOM 867 C CA . ALA A 1 108 ? -1.127 9.815 0.228 1.00 63.62 108 ALA A CA 1
ATOM 868 C C . ALA A 1 108 ? -1.724 11.239 0.321 1.00 63.62 108 ALA A C 1
ATOM 870 O O . ALA A 1 108 ? -2.899 11.466 0.064 1.00 63.62 108 ALA A O 1
ATOM 871 N N . ALA A 1 109 ? -0.928 12.234 0.703 1.00 71.19 109 ALA A N 1
ATOM 872 C CA . ALA A 1 109 ? -1.370 13.626 0.652 1.00 71.19 109 ALA A CA 1
ATOM 873 C C . ALA A 1 109 ? -1.295 14.179 -0.785 1.00 71.19 109 ALA A C 1
ATOM 875 O O . ALA A 1 109 ? -0.442 13.737 -1.563 1.00 71.19 109 ALA A O 1
ATOM 876 N N . PRO A 1 110 ? -2.098 15.203 -1.127 1.00 72.12 110 PRO A N 1
ATOM 877 C CA . PRO A 1 110 ? -1.952 15.939 -2.384 1.00 72.12 110 PRO A CA 1
ATOM 878 C C . PRO A 1 110 ? -0.504 16.309 -2.695 1.00 72.12 110 PRO A C 1
ATOM 880 O O . PRO A 1 110 ? 0.197 16.877 -1.855 1.00 72.12 110 PRO A O 1
ATOM 883 N N . GLY A 1 111 ? -0.056 16.045 -3.919 1.00 74.62 111 GLY A N 1
ATOM 884 C CA . GLY A 1 111 ? 1.318 16.342 -4.325 1.00 74.62 111 GLY A CA 1
ATOM 885 C C . GLY A 1 111 ? 2.387 15.475 -3.645 1.00 74.62 111 GLY A C 1
ATOM 886 O O . GLY A 1 111 ? 3.566 15.794 -3.780 1.00 74.62 111 GLY A O 1
ATOM 887 N N . GLY A 1 112 ? 2.002 14.410 -2.930 1.00 80.81 112 GLY A N 1
ATOM 888 C CA . GLY A 1 112 ? 2.888 13.467 -2.247 1.00 80.81 112 GLY A CA 1
ATOM 889 C C . GLY A 1 112 ? 3.616 14.087 -1.053 1.00 80.81 112 GLY A C 1
ATOM 890 O O . GLY A 1 112 ? 4.488 14.942 -1.213 1.00 80.81 112 GLY A O 1
ATOM 891 N N . GLN A 1 113 ? 3.324 13.645 0.174 1.00 81.44 113 GLN A N 1
ATOM 892 C CA . GLN A 1 113 ? 4.049 14.132 1.362 1.00 81.44 113 GLN A CA 1
ATOM 893 C C . GLN A 1 113 ? 5.472 13.577 1.484 1.00 81.44 113 GLN A C 1
ATOM 895 O O . GLN A 1 113 ? 6.251 14.064 2.312 1.00 81.44 113 GLN A O 1
ATOM 900 N N . SER A 1 114 ? 5.809 12.547 0.709 1.00 82.38 114 SER A N 1
ATOM 901 C CA . SER A 1 114 ? 7.148 11.975 0.644 1.00 82.38 114 SER A CA 1
ATOM 902 C C . SER A 1 114 ? 7.577 11.728 -0.798 1.00 82.38 114 SER A C 1
ATOM 904 O O . SER A 1 114 ? 6.784 11.834 -1.725 1.00 82.38 114 SER A O 1
ATOM 906 N N . GLN A 1 115 ? 8.856 11.421 -1.007 1.00 83.75 115 GLN A N 1
ATOM 907 C CA . GLN A 1 115 ? 9.394 10.992 -2.305 1.00 83.75 115 GLN A CA 1
ATOM 908 C C . GLN A 1 115 ? 9.044 9.525 -2.610 1.00 83.75 115 GLN A C 1
ATOM 910 O O . GLN A 1 115 ? 9.623 8.918 -3.518 1.00 83.75 115 GLN A O 1
ATOM 915 N N . ASP A 1 116 ? 8.176 8.925 -1.790 1.00 78.44 116 ASP A N 1
ATOM 916 C CA . ASP A 1 116 ? 7.877 7.511 -1.834 1.00 78.44 116 ASP A CA 1
ATOM 917 C C . ASP A 1 116 ? 6.618 7.197 -2.666 1.00 78.44 116 ASP A C 1
ATOM 919 O O . ASP A 1 116 ? 5.765 8.050 -2.886 1.00 78.44 116 ASP A O 1
ATOM 923 N N . TRP A 1 117 ? 6.498 5.967 -3.160 1.00 71.75 117 TRP A N 1
ATOM 924 C CA . TRP A 1 117 ? 5.417 5.542 -4.052 1.00 71.75 117 TRP A CA 1
ATOM 925 C C . TRP A 1 117 ? 4.130 5.286 -3.255 1.00 71.75 117 TRP A C 1
ATOM 927 O O . TRP A 1 117 ? 3.049 5.546 -3.763 1.00 71.75 117 TRP A O 1
ATOM 937 N N . HIS A 1 118 ? 4.244 4.852 -1.992 1.00 73.75 118 HIS A N 1
ATOM 938 C CA . HIS A 1 118 ? 3.108 4.534 -1.116 1.00 73.75 118 HIS A CA 1
ATOM 939 C C . HIS A 1 118 ? 2.294 5.774 -0.701 1.00 73.75 118 HIS A C 1
ATOM 941 O O . HIS A 1 118 ? 1.326 5.662 0.047 1.00 73.75 118 HIS A O 1
ATOM 947 N N . CYS A 1 119 ? 2.731 6.970 -1.107 1.00 75.06 119 CYS A N 1
ATOM 948 C CA . CYS A 1 119 ? 1.989 8.216 -0.948 1.00 75.06 119 CYS A CA 1
ATOM 949 C C . CYS A 1 119 ? 1.440 8.753 -2.280 1.00 75.06 119 CYS A C 1
ATOM 951 O O . CYS A 1 119 ? 1.196 9.951 -2.405 1.00 75.06 119 CYS A O 1
ATOM 953 N N . ASP A 1 120 ? 1.313 7.875 -3.280 1.00 77.38 120 ASP A N 1
ATOM 954 C CA . ASP A 1 120 ? 0.876 8.177 -4.646 1.00 77.38 120 ASP A CA 1
ATOM 955 C C . ASP A 1 120 ? 1.647 9.322 -5.320 1.00 77.38 120 ASP A C 1
ATOM 957 O O . ASP A 1 120 ? 1.146 9.987 -6.223 1.00 77.38 120 ASP A O 1
ATOM 961 N N . ASN A 1 121 ? 2.906 9.550 -4.935 1.00 79.62 121 ASN A N 1
ATOM 962 C CA . ASN A 1 121 ? 3.720 10.581 -5.564 1.00 79.62 121 ASN A CA 1
ATOM 963 C C . ASN A 1 121 ? 4.240 10.101 -6.927 1.00 79.62 121 ASN A C 1
ATOM 965 O O . ASN A 1 121 ? 5.061 9.177 -6.933 1.00 79.62 121 ASN A O 1
ATOM 969 N N . PRO A 1 122 ? 3.847 10.720 -8.068 1.00 70.88 122 PRO A N 1
ATOM 970 C CA . PRO A 1 122 ? 4.357 10.370 -9.394 1.00 70.88 122 PRO A CA 1
ATOM 971 C C . PRO A 1 122 ? 5.840 10.711 -9.569 1.00 70.88 122 PRO A C 1
ATOM 973 O O . PRO A 1 122 ? 6.526 10.146 -10.418 1.00 70.88 122 PRO A O 1
ATOM 976 N N . THR A 1 123 ? 6.345 11.621 -8.744 1.00 72.06 123 THR A N 1
ATOM 977 C CA . THR A 1 123 ? 7.673 12.207 -8.857 1.00 72.06 123 THR A CA 1
ATOM 978 C C . THR A 1 123 ? 8.570 11.788 -7.693 1.00 72.06 123 THR A C 1
ATOM 980 O O . THR A 1 123 ? 8.120 11.321 -6.653 1.00 72.06 123 THR A O 1
ATOM 983 N N . GLY A 1 124 ? 9.876 12.017 -7.821 1.00 77.56 124 GLY A N 1
ATOM 984 C CA . GLY A 1 124 ? 10.795 11.958 -6.680 1.00 77.56 124 GLY A CA 1
ATOM 985 C C . GLY A 1 124 ? 10.750 13.213 -5.795 1.00 77.56 124 GLY A C 1
ATOM 986 O O . GLY A 1 124 ? 11.740 13.492 -5.119 1.00 77.56 124 GLY A O 1
ATOM 987 N N . TYR A 1 125 ? 9.679 14.016 -5.854 1.00 85.12 125 TYR A N 1
ATOM 988 C CA . TYR A 1 125 ? 9.577 15.334 -5.229 1.00 85.12 125 TYR A CA 1
ATOM 989 C C . TYR A 1 125 ? 8.290 15.494 -4.415 1.00 85.12 125 TYR A C 1
ATOM 991 O O . TYR A 1 125 ? 7.195 15.345 -4.940 1.00 85.12 125 TYR A O 1
ATOM 999 N N . ALA A 1 126 ? 8.410 15.825 -3.130 1.00 86.94 126 ALA A N 1
ATOM 1000 C CA . ALA A 1 126 ? 7.267 15.949 -2.226 1.00 86.94 126 ALA A CA 1
ATOM 1001 C C . ALA A 1 126 ? 6.620 17.348 -2.320 1.00 86.94 126 ALA A C 1
ATOM 1003 O O . ALA A 1 126 ? 6.865 18.212 -1.473 1.00 86.94 126 ALA A O 1
ATOM 1004 N N . ALA A 1 127 ? 5.820 17.582 -3.365 1.00 87.38 127 ALA A N 1
ATOM 1005 C CA . ALA A 1 127 ? 5.223 18.885 -3.683 1.00 87.38 127 ALA A CA 1
ATOM 1006 C C . ALA A 1 127 ? 4.207 19.370 -2.632 1.00 87.38 127 ALA A C 1
ATOM 1008 O O . ALA A 1 127 ? 3.950 20.573 -2.521 1.00 87.38 127 ALA A O 1
ATOM 1009 N N . PHE A 1 128 ? 3.674 18.458 -1.812 1.00 85.00 128 PHE A N 1
ATOM 1010 C CA . PHE A 1 128 ? 2.805 18.767 -0.671 1.00 85.00 128 PHE A CA 1
ATOM 1011 C C . PHE A 1 128 ? 3.334 19.921 0.203 1.00 85.00 128 PHE A C 1
ATOM 1013 O O . PHE A 1 128 ? 2.586 20.776 0.691 1.00 85.00 128 PHE A O 1
ATOM 1020 N N . TRP A 1 129 ? 4.654 19.975 0.392 1.00 87.25 129 TRP A N 1
ATOM 1021 C CA . TRP A 1 129 ? 5.273 20.915 1.320 1.00 87.25 129 TRP A CA 1
ATOM 1022 C C . TRP A 1 129 ? 5.388 22.350 0.803 1.00 87.25 129 TRP A C 1
ATOM 1024 O O . TRP A 1 129 ? 5.622 23.258 1.605 1.00 87.25 129 TRP A O 1
ATOM 1034 N N . ASP A 1 130 ? 5.213 22.573 -0.497 1.00 88.31 130 ASP A N 1
ATOM 1035 C CA . ASP A 1 130 ? 5.397 23.895 -1.108 1.00 88.31 130 ASP A CA 1
ATOM 1036 C C . ASP A 1 130 ? 4.075 24.593 -1.401 1.00 88.31 130 ASP A C 1
ATOM 1038 O O . ASP A 1 130 ? 3.999 25.821 -1.477 1.00 88.31 130 ASP A O 1
ATOM 1042 N N . HIS A 1 131 ? 3.011 23.812 -1.545 1.00 86.31 131 HIS A N 1
ATOM 1043 C CA . HIS A 1 131 ? 1.727 24.304 -1.996 1.00 86.31 131 HIS A CA 1
ATOM 1044 C C . HIS A 1 131 ? 0.723 24.342 -0.845 1.00 86.31 131 HIS A C 1
ATOM 1046 O O . HIS A 1 131 ? 0.222 23.326 -0.373 1.00 86.31 131 HIS A O 1
ATOM 1052 N N . LYS A 1 132 ? 0.370 25.556 -0.410 1.00 84.25 132 LYS A N 1
ATOM 1053 C CA . LYS A 1 132 ? -0.588 25.756 0.689 1.00 84.25 132 LYS A CA 1
ATOM 1054 C C . LYS A 1 132 ? -1.958 25.121 0.416 1.00 84.25 132 LYS A C 1
ATOM 1056 O O . LYS A 1 132 ? -2.576 24.642 1.358 1.00 84.25 132 LYS A O 1
ATOM 1061 N N . HIS A 1 133 ? -2.419 25.108 -0.835 1.00 82.44 133 HIS A N 1
ATOM 1062 C CA . HIS A 1 133 ? -3.728 24.548 -1.184 1.00 82.44 133 HIS A CA 1
ATOM 1063 C C . HIS A 1 133 ? -3.807 23.040 -0.898 1.00 82.44 133 HIS A C 1
ATOM 1065 O O . HIS A 1 133 ? -4.797 22.595 -0.330 1.00 82.44 133 HIS A O 1
ATOM 1071 N N . PHE A 1 134 ? -2.726 22.296 -1.160 1.00 82.56 134 PHE A N 1
ATOM 1072 C CA . PHE A 1 134 ? -2.585 20.892 -0.769 1.00 82.56 134 PHE A CA 1
ATOM 1073 C C . PHE A 1 134 ? -2.700 20.712 0.752 1.00 82.56 134 PHE A C 1
ATOM 1075 O O . PHE A 1 134 ? -3.421 19.852 1.244 1.00 82.56 134 PHE A O 1
ATOM 1082 N N . GLN A 1 135 ? -2.058 21.584 1.528 1.00 82.56 135 GLN A N 1
ATOM 1083 C CA . GLN A 1 135 ? -2.148 21.553 2.993 1.00 82.56 135 GLN A CA 1
ATOM 1084 C C . GLN A 1 135 ? -3.540 21.939 3.517 1.00 82.56 135 GLN A C 1
ATOM 1086 O O . GLN A 1 135 ? -3.973 21.418 4.538 1.00 82.56 135 GLN A O 1
ATOM 1091 N N . ASP A 1 136 ? -4.221 22.887 2.866 1.00 82.94 136 ASP A N 1
ATOM 1092 C CA . ASP A 1 136 ? -5.569 23.323 3.248 1.00 82.94 136 ASP A CA 1
ATOM 1093 C C . ASP A 1 136 ? -6.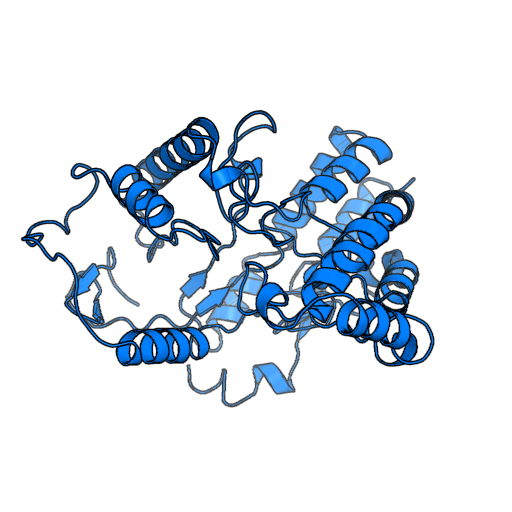609 22.218 3.024 1.00 82.94 136 ASP A C 1
ATOM 1095 O O . ASP A 1 136 ? -7.480 22.047 3.874 1.00 82.94 136 ASP A O 1
ATOM 1099 N N . GLN A 1 137 ? -6.501 21.450 1.935 1.00 73.31 137 GLN A N 1
ATOM 1100 C CA . GLN A 1 137 ? -7.356 20.280 1.691 1.00 73.31 137 GLN A CA 1
ATOM 1101 C C . GLN A 1 137 ? -7.183 19.243 2.809 1.00 73.31 137 GLN A C 1
ATOM 1103 O O . GLN A 1 137 ? -8.167 18.872 3.448 1.00 73.31 137 GLN A O 1
ATOM 1108 N N . VAL A 1 138 ? -5.927 18.937 3.167 1.00 74.19 138 VAL A N 1
ATOM 1109 C CA . VAL A 1 138 ? -5.595 18.078 4.316 1.00 74.19 138 VAL A CA 1
ATOM 1110 C C . VAL A 1 138 ? -6.240 18.547 5.618 1.00 74.19 138 VAL A C 1
ATOM 1112 O O . VAL A 1 138 ? -6.813 17.779 6.384 1.00 74.19 138 VAL A O 1
ATOM 1115 N N . ILE A 1 139 ? -6.188 19.846 5.894 1.00 77.44 139 ILE A N 1
ATOM 1116 C CA . ILE A 1 139 ? -6.793 20.396 7.110 1.00 77.44 139 ILE A CA 1
ATOM 1117 C C . ILE A 1 139 ? -8.320 20.261 7.087 1.00 77.44 139 ILE A C 1
ATOM 1119 O O . ILE A 1 139 ? -8.917 19.954 8.121 1.00 77.44 139 ILE A O 1
ATOM 1123 N N . ASN A 1 140 ? -8.958 20.494 5.940 1.00 76.44 140 ASN A N 1
ATOM 1124 C CA . ASN A 1 140 ? -10.413 20.451 5.816 1.00 76.44 140 ASN A CA 1
ATOM 1125 C C . ASN A 1 140 ? -10.965 19.039 6.042 1.00 76.44 140 ASN A C 1
ATOM 1127 O O . ASN A 1 140 ? -11.915 18.877 6.819 1.00 76.44 140 ASN A O 1
ATOM 1131 N N . LEU A 1 141 ? -10.363 18.019 5.427 1.00 71.56 141 LEU A N 1
ATOM 1132 C CA . LEU A 1 141 ? -10.808 16.644 5.628 1.00 71.56 141 LEU A CA 1
ATOM 1133 C C . LEU A 1 141 ? -10.523 16.179 7.069 1.00 71.56 141 LEU A C 1
ATOM 1135 O O . LEU A 1 141 ? -11.428 15.633 7.710 1.00 71.56 141 LEU A O 1
ATOM 1139 N N . TRP A 1 142 ? -9.375 16.515 7.672 1.00 75.88 142 TRP A N 1
ATOM 1140 C CA . TRP A 1 142 ? -9.155 16.237 9.100 1.00 75.88 142 TRP A CA 1
ATOM 1141 C C . TRP A 1 142 ? -10.189 16.888 10.025 1.00 75.88 142 TRP A C 1
ATOM 1143 O O . TRP A 1 142 ? -10.645 16.252 10.981 1.00 75.88 142 TRP A O 1
ATOM 1153 N N . GLN A 1 143 ? -10.608 18.127 9.753 1.00 75.50 143 GLN A N 1
ATOM 1154 C CA . GLN A 1 143 ? -11.676 18.779 10.518 1.00 75.50 143 GLN A CA 1
ATOM 1155 C C . GLN A 1 143 ? -13.008 18.028 10.388 1.00 75.50 143 GLN A C 1
ATOM 1157 O O . GLN A 1 143 ? -13.734 17.882 11.380 1.00 75.50 143 GLN A O 1
ATOM 1162 N N . PHE A 1 144 ? -13.326 17.520 9.195 1.00 74.25 144 PHE A N 1
ATOM 1163 C CA . PHE A 1 144 ? -14.512 16.699 8.965 1.00 74.25 144 PHE A CA 1
ATOM 1164 C C . PHE A 1 144 ? -14.443 15.368 9.729 1.00 74.25 144 PHE A C 1
ATOM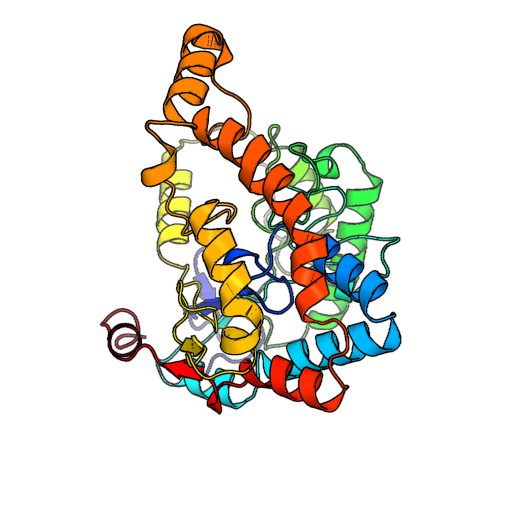 1166 O O . PHE A 1 144 ? -15.364 15.057 10.494 1.00 74.25 144 PHE A O 1
ATOM 1173 N N . ILE A 1 145 ? -13.340 14.623 9.596 1.00 69.81 145 ILE A N 1
ATOM 1174 C CA . ILE A 1 145 ? -13.108 13.338 10.276 1.00 69.81 145 ILE A CA 1
ATOM 1175 C C . ILE A 1 145 ? -13.191 13.523 11.793 1.00 69.81 145 ILE A C 1
ATOM 1177 O O . ILE A 1 145 ? -13.976 12.845 12.462 1.00 69.81 145 ILE A O 1
ATOM 1181 N N . ALA A 1 146 ? -12.459 14.495 12.343 1.00 73.75 146 ALA A N 1
ATOM 1182 C CA . ALA A 1 146 ? -12.466 14.777 13.773 1.00 73.75 146 ALA A CA 1
ATOM 1183 C C . ALA A 1 146 ? -13.881 15.107 14.268 1.00 73.75 146 ALA A C 1
ATOM 1185 O O . ALA A 1 146 ? -14.342 14.537 15.259 1.00 73.75 146 ALA A O 1
ATOM 1186 N N . LYS A 1 147 ? -14.627 15.964 13.555 1.00 75.31 147 LYS A N 1
ATOM 1187 C CA . LYS A 1 147 ? -16.014 16.306 13.909 1.00 75.31 147 LYS A CA 1
ATOM 1188 C C . LYS A 1 147 ? -16.938 15.087 13.875 1.00 75.31 147 LYS A C 1
ATOM 1190 O O . LYS A 1 147 ? -17.800 14.962 14.749 1.00 75.31 147 LYS A O 1
ATOM 1195 N N . ARG A 1 148 ? -16.773 14.207 12.885 1.00 74.81 148 ARG A N 1
ATOM 1196 C CA . ARG A 1 148 ? -17.615 13.024 12.663 1.00 74.81 148 ARG A CA 1
ATOM 1197 C C . ARG A 1 148 ? -17.379 11.921 13.693 1.00 74.81 148 ARG A C 1
ATOM 1199 O O . ARG A 1 148 ? -18.339 11.250 14.079 1.00 74.81 148 ARG A O 1
ATOM 1206 N N . TYR A 1 149 ? -16.132 11.743 14.128 1.00 74.44 149 TYR A N 1
ATOM 1207 C CA . TYR A 1 149 ? -15.701 10.624 14.968 1.00 74.44 149 TYR A CA 1
ATOM 1208 C C . TYR A 1 149 ? -15.323 11.014 16.406 1.00 74.44 149 TYR A C 1
ATOM 1210 O O . TYR A 1 149 ? -15.023 10.129 17.203 1.00 74.44 149 TYR A O 1
ATOM 1218 N N . LYS A 1 150 ? -15.428 12.296 16.800 1.00 77.44 150 LYS A N 1
ATOM 1219 C CA . LYS A 1 150 ? -15.095 12.802 18.155 1.00 77.44 150 LYS A CA 1
ATOM 1220 C C . LYS A 1 150 ? -15.680 12.015 19.335 1.00 77.44 150 LYS A C 1
ATOM 1222 O O . LYS A 1 150 ? -15.129 12.056 20.429 1.00 77.44 150 LYS A O 1
ATOM 1227 N N . SER A 1 151 ? -16.827 11.365 19.144 1.00 78.25 151 SER A N 1
ATOM 1228 C CA . SER A 1 151 ? -17.544 10.623 20.190 1.00 78.25 151 SER A CA 1
ATOM 1229 C C . SER A 1 151 ? -17.578 9.116 19.930 1.00 78.25 151 SER A C 1
ATOM 1231 O O . SER A 1 151 ? -18.275 8.396 20.640 1.00 78.25 151 SER A O 1
ATOM 1233 N N . ASN A 1 152 ? -16.859 8.632 18.914 1.00 75.38 152 ASN A N 1
ATOM 1234 C CA . ASN A 1 152 ? -16.809 7.214 18.596 1.00 75.38 152 ASN A CA 1
ATOM 1235 C C . ASN A 1 152 ? -15.791 6.511 19.507 1.00 75.38 152 ASN A C 1
ATOM 1237 O O . ASN A 1 152 ? -14.591 6.746 19.407 1.00 75.38 152 ASN A O 1
ATOM 1241 N N . THR A 1 153 ? -16.268 5.620 20.377 1.00 83.81 153 THR A N 1
ATOM 1242 C CA . THR A 1 153 ? -15.425 4.879 21.329 1.00 83.81 153 THR A CA 1
ATOM 1243 C C . THR A 1 153 ? -14.548 3.808 20.679 1.00 83.81 153 THR A C 1
ATOM 1245 O O . THR A 1 153 ? -13.691 3.250 21.355 1.00 83.81 153 THR A O 1
ATOM 1248 N N . TRP A 1 154 ? -14.750 3.511 19.393 1.00 83.44 154 TRP A N 1
ATOM 1249 C CA . TRP A 1 154 ? -13.930 2.571 18.625 1.00 83.44 154 TRP A CA 1
ATOM 1250 C C . TRP A 1 154 ? -12.694 3.245 18.017 1.00 83.44 154 TRP A C 1
ATOM 1252 O O . TRP A 1 154 ? -11.780 2.560 17.567 1.00 83.44 154 TRP A O 1
ATOM 1262 N N . VAL A 1 155 ? -12.639 4.582 18.013 1.00 79.88 155 VAL A N 1
ATOM 1263 C CA . VAL A 1 155 ? -11.482 5.330 17.515 1.00 79.88 155 VAL A CA 1
ATOM 1264 C C . VAL A 1 155 ? -10.513 5.584 18.666 1.00 79.88 155 VAL A C 1
ATOM 1266 O O . VAL A 1 155 ? -10.778 6.388 19.558 1.00 79.88 155 VAL A O 1
ATOM 1269 N N . ALA A 1 156 ? -9.376 4.888 18.637 1.00 79.44 156 ALA A N 1
ATOM 1270 C CA . ALA A 1 156 ? -8.332 5.013 19.654 1.00 79.44 156 ALA A CA 1
ATOM 1271 C C . ALA A 1 156 ? -7.461 6.272 19.484 1.00 79.44 156 ALA A C 1
ATOM 1273 O O . ALA A 1 156 ? -6.913 6.780 20.460 1.00 79.44 156 ALA A O 1
ATOM 1274 N N . GLY A 1 157 ? -7.328 6.774 18.255 1.00 77.81 157 GLY A N 1
ATOM 1275 C CA . GLY A 1 157 ? -6.529 7.949 17.924 1.00 77.81 157 GLY A CA 1
ATOM 1276 C C . GLY A 1 157 ? -6.404 8.149 16.416 1.00 77.81 157 GLY A C 1
ATOM 1277 O O . GLY A 1 157 ? -6.857 7.316 15.632 1.00 77.81 157 GLY A O 1
ATOM 1278 N N . TYR A 1 158 ? -5.771 9.254 16.024 1.00 77.94 158 TYR A N 1
ATOM 1279 C CA . TYR A 1 158 ? -5.540 9.614 14.627 1.00 77.94 158 TYR A CA 1
ATOM 1280 C C . TYR A 1 158 ? -4.045 9.742 14.351 1.00 77.94 158 TYR A C 1
ATOM 1282 O O . TYR A 1 158 ? -3.325 10.411 15.094 1.00 77.94 158 TYR A O 1
ATOM 1290 N N . ASN A 1 159 ? -3.587 9.129 13.262 1.00 79.25 159 ASN A N 1
ATOM 1291 C CA . ASN A 1 159 ? -2.281 9.413 12.683 1.00 79.25 159 ASN A CA 1
ATOM 1292 C C . ASN A 1 159 ? -2.468 10.462 11.582 1.00 79.25 159 ASN A C 1
ATOM 1294 O O . ASN A 1 159 ? -2.939 10.117 10.503 1.00 79.25 159 ASN A O 1
ATOM 1298 N N . LEU A 1 160 ? -2.140 11.723 11.877 1.00 75.69 160 LEU A N 1
ATOM 1299 C CA . LEU A 1 160 ? -2.483 12.864 11.017 1.00 75.69 160 LEU A CA 1
ATOM 1300 C C . LEU A 1 160 ? -1.839 12.799 9.627 1.00 75.69 160 LEU A C 1
ATOM 1302 O O . LEU A 1 160 ? -2.421 13.260 8.652 1.00 75.69 160 LEU A O 1
ATOM 1306 N N . LEU A 1 161 ? -0.638 12.230 9.524 1.00 71.81 161 LEU A N 1
ATOM 1307 C CA . LEU A 1 161 ? 0.033 12.035 8.246 1.00 71.81 161 LEU A CA 1
ATOM 1308 C C . LEU A 1 161 ? 1.027 10.878 8.352 1.00 71.81 161 LEU A C 1
ATOM 1310 O O . LEU A 1 161 ? 1.837 10.828 9.279 1.00 71.81 161 LEU A O 1
ATOM 1314 N N . SER A 1 162 ? 0.964 9.931 7.415 1.00 77.31 162 SER A N 1
ATOM 1315 C CA . SER A 1 162 ? 1.886 8.792 7.404 1.00 77.31 162 SER A CA 1
ATOM 1316 C C . SER A 1 162 ? 3.210 9.177 6.763 1.00 77.31 162 SER A C 1
ATOM 1318 O O . SER A 1 162 ? 3.221 9.757 5.680 1.00 77.31 162 SER A O 1
ATOM 1320 N N . GLU A 1 163 ? 4.306 8.819 7.430 1.00 78.44 163 GLU A N 1
ATOM 1321 C CA . GLU A 1 163 ? 5.682 8.907 6.915 1.00 78.44 163 GLU A CA 1
ATOM 1322 C C . GLU A 1 163 ? 6.001 10.209 6.145 1.00 78.44 163 GLU A C 1
ATOM 1324 O O . GLU A 1 163 ? 6.484 10.168 5.011 1.00 78.44 163 GLU A O 1
ATOM 1329 N N . PRO A 1 164 ? 5.717 11.392 6.726 1.00 78.88 164 PRO A N 1
ATOM 1330 C CA . PRO A 1 164 ? 5.997 12.660 6.067 1.00 78.88 164 PRO A CA 1
ATOM 1331 C C . PRO A 1 164 ? 7.499 12.850 5.845 1.00 78.88 164 PRO A C 1
ATOM 1333 O O . PRO A 1 164 ? 8.295 12.676 6.770 1.00 78.88 164 PRO A O 1
ATOM 1336 N N . ALA A 1 165 ? 7.879 13.295 4.646 1.00 81.19 165 ALA A N 1
ATOM 1337 C CA . ALA A 1 165 ? 9.263 13.603 4.309 1.00 81.19 165 ALA A CA 1
ATOM 1338 C C . ALA A 1 165 ? 9.445 15.106 4.020 1.00 81.19 165 ALA A C 1
ATOM 1340 O O . ALA A 1 165 ? 9.582 15.539 2.874 1.00 81.19 165 ALA A O 1
ATOM 1341 N N . ASP A 1 166 ? 9.452 15.910 5.090 1.00 78.69 166 ASP A N 1
ATOM 1342 C CA . ASP A 1 166 ? 9.804 17.332 5.048 1.00 78.69 166 ASP A CA 1
ATOM 1343 C C . ASP A 1 166 ? 11.282 17.536 5.407 1.00 78.69 166 ASP A C 1
ATOM 1345 O O . ASP A 1 166 ? 11.670 17.433 6.571 1.00 78.69 166 ASP A O 1
ATOM 1349 N N . GLN A 1 167 ? 12.107 17.907 4.425 1.00 77.19 167 GLN A N 1
ATOM 1350 C CA . GLN A 1 167 ? 13.524 18.208 4.653 1.00 77.19 167 GLN A CA 1
ATOM 1351 C C . GLN A 1 167 ? 13.745 19.330 5.690 1.00 77.19 167 GLN A C 1
ATOM 1353 O O . GLN A 1 167 ? 14.778 19.345 6.361 1.00 77.19 167 GLN A O 1
ATOM 1358 N N . GLN A 1 168 ? 12.799 20.267 5.831 1.00 74.25 168 GLN A N 1
ATOM 1359 C CA . GLN A 1 168 ? 12.908 21.404 6.752 1.00 74.25 168 GLN A CA 1
ATOM 1360 C C . GLN A 1 168 ? 12.377 21.097 8.155 1.00 74.25 168 GLN A C 1
ATOM 1362 O O . GLN A 1 168 ? 12.707 21.827 9.090 1.00 74.25 168 GLN A O 1
ATOM 1367 N N . TRP A 1 169 ? 11.570 20.042 8.307 1.00 69.12 169 TRP A N 1
ATOM 1368 C CA . TRP A 1 169 ? 10.832 19.627 9.511 1.00 69.12 169 TRP A CA 1
ATOM 1369 C C . TRP A 1 169 ? 9.827 20.639 10.086 1.00 69.12 169 TRP A C 1
ATOM 1371 O O . TRP A 1 169 ? 8.845 20.259 10.725 1.00 69.12 169 TRP A O 1
ATOM 1381 N N . SER A 1 170 ? 10.063 21.936 9.907 1.00 73.38 170 SER A N 1
ATOM 1382 C CA . SER A 1 170 ? 9.249 23.021 10.445 1.00 73.38 170 SER A CA 1
ATOM 1383 C C . SER A 1 170 ? 7.877 23.117 9.781 1.00 73.38 170 SER A C 1
ATOM 1385 O O . SER A 1 170 ? 6.922 23.538 10.436 1.00 73.38 170 SER A O 1
ATOM 1387 N N . ARG A 1 171 ? 7.748 22.705 8.513 1.00 78.75 171 ARG A N 1
ATOM 1388 C CA . ARG A 1 171 ? 6.485 22.787 7.766 1.00 78.75 171 ARG A CA 1
ATOM 1389 C C . ARG A 1 171 ? 5.515 21.713 8.236 1.00 78.75 171 ARG A C 1
ATOM 1391 O O . ARG A 1 171 ? 4.331 22.000 8.383 1.00 78.75 171 ARG A O 1
ATOM 1398 N N . LEU A 1 172 ? 6.026 20.529 8.575 1.00 73.81 172 LEU A N 1
ATOM 1399 C CA . LEU A 1 172 ? 5.247 19.479 9.237 1.00 73.81 172 LEU A CA 1
ATOM 1400 C C . LEU A 1 172 ? 4.662 19.958 10.576 1.00 73.81 172 LEU A C 1
ATOM 1402 O O . LEU A 1 172 ? 3.473 19.779 10.827 1.00 73.81 172 LEU A O 1
ATOM 1406 N N . LEU A 1 173 ? 5.471 20.607 11.419 1.00 72.19 173 LEU A N 1
ATOM 1407 C CA . LEU A 1 173 ? 4.991 21.151 12.696 1.00 72.19 173 LEU A CA 1
ATOM 1408 C C . LEU A 1 173 ? 3.933 22.242 12.484 1.00 72.19 173 LEU A C 1
ATOM 1410 O O . LEU A 1 173 ? 2.883 22.212 13.122 1.00 72.19 173 LEU A O 1
ATOM 1414 N N . ALA A 1 174 ? 4.175 23.160 11.544 1.00 75.75 174 ALA A N 1
ATOM 1415 C CA . ALA A 1 174 ? 3.224 24.215 11.202 1.00 75.75 174 ALA A CA 1
ATOM 1416 C C . ALA A 1 174 ? 1.904 23.659 10.641 1.00 75.75 174 ALA A C 1
ATOM 1418 O O . ALA A 1 174 ? 0.838 24.218 10.898 1.00 75.75 174 ALA A O 1
ATOM 1419 N N . LEU A 1 175 ? 1.954 22.559 9.886 1.00 75.38 175 LEU A N 1
ATOM 1420 C CA . LEU A 1 175 ? 0.768 21.844 9.427 1.00 75.38 175 LEU A CA 1
ATOM 1421 C C . LEU A 1 175 ? -0.011 21.253 10.608 1.00 75.38 175 LEU A C 1
ATOM 1423 O O . LEU A 1 175 ? -1.218 21.454 10.696 1.00 75.38 175 LEU A O 1
ATOM 1427 N N . TYR A 1 176 ? 0.661 20.570 11.537 1.00 75.25 176 TYR A N 1
ATOM 1428 C CA . TYR A 1 176 ? 0.003 19.962 12.699 1.00 75.25 176 TYR A CA 1
ATOM 1429 C C . TYR A 1 176 ? -0.656 21.004 13.609 1.00 75.25 176 TYR A C 1
ATOM 1431 O O . TYR A 1 176 ? -1.783 20.790 14.055 1.00 75.25 176 TYR A O 1
ATOM 1439 N N . ASP A 1 177 ? -0.018 22.160 13.808 1.00 73.94 177 ASP A N 1
ATOM 1440 C CA . ASP A 1 177 ? -0.615 23.282 14.544 1.00 73.94 177 ASP A CA 1
ATOM 1441 C C . ASP A 1 177 ? -1.888 23.824 13.860 1.00 73.94 177 ASP A C 1
ATOM 1443 O O . ASP A 1 177 ? -2.786 24.331 14.531 1.00 73.94 177 ASP A O 1
ATOM 1447 N N . ARG A 1 178 ? -1.999 23.699 12.529 1.00 78.81 178 ARG A N 1
ATOM 1448 C CA . ARG A 1 178 ? -3.195 24.098 11.767 1.00 78.81 178 ARG A CA 1
ATOM 1449 C C . ARG A 1 178 ? -4.292 23.029 11.759 1.00 78.81 178 ARG A C 1
ATOM 1451 O O . ARG A 1 178 ? -5.465 23.393 11.724 1.00 78.81 178 ARG A O 1
ATOM 1458 N N . ILE A 1 179 ? -3.931 21.742 11.787 1.00 70.19 179 ILE A N 1
ATOM 1459 C CA . ILE A 1 179 ? -4.882 20.615 11.849 1.00 70.19 179 ILE A CA 1
ATOM 1460 C C . ILE A 1 179 ? -5.546 20.524 13.226 1.00 70.19 179 ILE A C 1
ATOM 1462 O O . ILE A 1 179 ? -6.728 20.197 13.315 1.00 70.19 179 ILE A O 1
ATOM 1466 N N . VAL A 1 180 ? -4.807 20.837 14.295 1.00 66.88 180 VAL A N 1
ATOM 1467 C CA . VAL A 1 180 ? -5.294 20.812 15.681 1.00 66.88 180 VAL A CA 1
ATOM 1468 C C . VAL A 1 180 ? -5.527 22.247 16.184 1.00 66.88 180 VAL A C 1
ATOM 1470 O O . VAL A 1 180 ? -4.792 22.719 17.055 1.00 66.88 180 VAL A O 1
ATOM 1473 N N . PRO A 1 181 ? -6.523 23.000 15.670 1.00 53.41 181 PRO A N 1
ATOM 1474 C CA . PRO A 1 181 ? -6.855 24.282 16.266 1.00 53.41 181 PRO A CA 1
ATOM 1475 C C . PRO A 1 181 ? -7.388 24.052 17.686 1.00 53.41 181 PRO A C 1
ATOM 1477 O O . PRO A 1 181 ? -8.071 23.062 17.956 1.00 53.41 181 PRO A O 1
ATOM 1480 N N . ALA A 1 182 ? -7.133 25.010 18.581 1.00 45.62 182 ALA A N 1
ATOM 1481 C CA . ALA A 1 182 ? -7.461 24.975 20.015 1.00 45.62 182 ALA A CA 1
ATOM 1482 C C . ALA A 1 182 ? -8.924 24.606 20.370 1.00 45.62 182 ALA A C 1
ATOM 1484 O O . ALA A 1 182 ? -9.231 24.330 21.525 1.00 45.62 182 ALA A O 1
ATOM 1485 N N . ASN A 1 183 ? -9.829 24.586 19.389 1.00 39.31 183 ASN A N 1
ATOM 1486 C CA . ASN A 1 183 ? -11.259 24.328 19.551 1.00 39.31 183 ASN A CA 1
ATOM 1487 C C . ASN A 1 183 ? -11.639 22.842 19.395 1.00 39.31 183 ASN A C 1
ATOM 1489 O O . ASN A 1 183 ? -12.800 22.489 19.602 1.00 39.31 183 ASN A O 1
ATOM 1493 N N . LEU A 1 184 ? -10.690 21.980 19.014 1.00 42.16 184 LEU A N 1
ATOM 1494 C CA . LEU A 1 184 ? -10.875 20.527 18.906 1.00 42.16 184 LEU A CA 1
ATOM 1495 C C . LEU A 1 184 ? -10.166 19.747 20.025 1.00 42.16 184 LEU A C 1
ATOM 1497 O O . LEU A 1 184 ? -10.178 18.517 19.995 1.00 42.16 184 LEU A O 1
ATOM 1501 N N . ASP A 1 185 ? -9.602 20.432 21.028 1.00 36.78 185 ASP A N 1
ATOM 1502 C CA . ASP A 1 185 ? -8.763 19.796 22.042 1.00 36.78 185 ASP A CA 1
ATOM 1503 C C . ASP A 1 185 ? -9.306 19.896 23.491 1.00 36.78 185 ASP A C 1
ATOM 1505 O O . ASP A 1 185 ? -9.383 20.994 24.046 1.00 36.78 185 ASP A O 1
ATOM 1509 N N . PRO A 1 186 ? -9.633 18.775 24.172 1.00 40.16 186 PRO A N 1
ATOM 1510 C CA . PRO A 1 186 ? -9.746 18.730 25.632 1.00 40.16 186 PRO A CA 1
ATOM 1511 C C . PRO A 1 186 ? -8.382 18.616 26.360 1.00 40.16 186 PRO A C 1
ATOM 1513 O O . PRO A 1 186 ? -8.361 18.564 27.591 1.00 40.16 186 PRO A O 1
ATOM 1516 N N . PHE A 1 187 ? -7.255 18.573 25.642 1.00 46.00 187 PHE A N 1
ATOM 1517 C CA . PHE A 1 187 ? -5.909 18.267 26.146 1.00 46.00 187 PHE A CA 1
ATOM 1518 C C . PHE A 1 187 ? -4.924 19.458 26.231 1.00 46.00 187 PHE A C 1
ATOM 1520 O O . PHE A 1 187 ? -3.862 19.309 26.837 1.00 46.00 187 PHE A O 1
ATOM 1527 N N . THR A 1 188 ? -5.247 20.673 25.772 1.00 39.38 188 THR A N 1
ATOM 1528 C CA . THR A 1 188 ? -4.345 21.842 25.896 1.00 39.38 188 THR A CA 1
ATOM 1529 C C . THR A 1 188 ? -4.625 22.710 27.123 1.00 39.38 188 THR A C 1
ATOM 1531 O O . THR A 1 188 ? -5.060 23.855 26.994 1.00 39.38 188 THR A O 1
ATOM 1534 N N . LYS A 1 189 ? -4.319 22.222 28.333 1.00 32.22 189 LYS A N 1
ATOM 1535 C CA . LYS A 1 189 ? -4.124 23.126 29.491 1.00 32.22 189 LYS A CA 1
ATOM 1536 C C . LYS A 1 189 ? -2.670 23.435 29.838 1.00 32.22 189 LYS A C 1
ATOM 1538 O O . LYS A 1 189 ? -2.445 24.406 30.545 1.00 32.22 189 LYS A O 1
ATOM 1543 N N . ASP A 1 190 ? -1.694 22.744 29.250 1.00 37.34 190 ASP A N 1
ATOM 1544 C CA . ASP A 1 190 ? -0.275 22.996 29.534 1.00 37.34 190 ASP A CA 1
ATOM 1545 C C . ASP A 1 190 ? 0.576 23.102 28.263 1.00 37.34 190 ASP A C 1
ATOM 1547 O O . ASP A 1 190 ? 1.381 22.233 27.941 1.00 37.34 190 ASP A O 1
ATOM 1551 N N . ARG A 1 191 ? 0.448 24.218 27.537 1.00 40.06 191 ARG A N 1
ATOM 1552 C CA . ARG A 1 191 ? 1.475 24.643 26.570 1.00 40.06 191 ARG A CA 1
ATOM 1553 C C . ARG A 1 191 ? 2.058 25.995 26.970 1.00 40.06 191 ARG A C 1
ATOM 1555 O O . ARG A 1 191 ? 1.784 27.025 26.361 1.00 40.06 191 ARG A O 1
ATOM 1562 N N . LYS A 1 192 ? 2.922 25.990 27.990 1.00 30.36 192 LYS A N 1
ATOM 1563 C CA . LYS A 1 192 ? 3.964 27.016 28.123 1.00 30.36 192 LYS A CA 1
ATOM 1564 C C . LYS A 1 192 ? 5.207 26.544 27.371 1.00 30.36 192 LYS A C 1
ATOM 1566 O O . LYS A 1 192 ? 5.775 25.521 27.714 1.00 30.36 192 LYS A O 1
ATOM 1571 N N . ARG A 1 193 ? 5.576 27.333 26.353 1.00 39.59 193 ARG A N 1
ATOM 1572 C CA . ARG A 1 193 ? 6.899 27.500 25.717 1.00 39.59 193 ARG A CA 1
ATOM 1573 C C . ARG A 1 193 ? 7.902 26.346 25.863 1.00 39.59 193 ARG A C 1
ATOM 1575 O O . ARG A 1 193 ? 8.449 26.152 26.941 1.00 39.59 193 ARG A O 1
ATOM 1582 N N . MET A 1 194 ? 8.382 25.833 24.730 1.00 30.50 194 MET A N 1
ATOM 1583 C CA . MET A 1 194 ? 9.789 25.434 24.641 1.00 30.50 194 MET A CA 1
ATOM 1584 C C . MET A 1 194 ? 10.388 25.766 23.271 1.00 30.50 194 MET A C 1
ATOM 1586 O O . MET A 1 194 ? 9.999 25.221 22.243 1.00 30.50 194 MET A O 1
ATOM 1590 N N . ARG A 1 195 ? 11.338 26.710 23.287 1.00 30.55 195 ARG A N 1
ATOM 1591 C CA . ARG A 1 195 ? 12.371 26.896 22.264 1.00 30.55 195 ARG A CA 1
ATOM 1592 C C . ARG A 1 195 ? 13.549 25.974 22.622 1.00 30.55 195 ARG A C 1
ATOM 1594 O O . ARG A 1 195 ? 13.958 25.981 23.774 1.00 30.55 195 ARG A O 1
ATOM 1601 N N . LEU A 1 196 ? 14.044 25.254 21.611 1.00 36.19 196 LEU A N 1
ATOM 1602 C CA . LEU A 1 196 ? 15.387 24.681 21.370 1.00 36.19 196 LEU A CA 1
ATOM 1603 C C . LEU A 1 196 ? 16.248 24.155 22.550 1.00 36.19 196 LEU A C 1
ATOM 1605 O O . LEU A 1 196 ? 16.704 24.931 23.384 1.00 36.19 196 LEU A O 1
ATOM 1609 N N . GLY A 1 197 ? 16.630 22.866 22.459 1.00 30.30 197 GLY A N 1
ATOM 1610 C CA . GLY A 1 197 ? 17.827 22.255 23.079 1.00 30.30 197 GLY A CA 1
ATOM 1611 C C . GLY A 1 197 ? 17.580 20.902 23.780 1.00 30.30 197 GLY A C 1
ATOM 1612 O O . GLY A 1 197 ? 16.929 20.884 24.815 1.00 30.30 197 GLY A O 1
ATOM 1613 N N . GLY A 1 198 ? 18.104 19.778 23.256 1.00 29.11 198 GLY A N 1
ATOM 1614 C CA . GLY A 1 198 ? 18.036 18.440 23.896 1.00 29.11 198 GLY A CA 1
ATOM 1615 C C . GLY A 1 198 ? 18.380 17.265 22.953 1.00 29.11 198 GLY A C 1
ATOM 1616 O O . GLY A 1 198 ? 18.135 17.365 21.753 1.00 29.11 198 GLY A O 1
ATOM 1617 N N . SER A 1 199 ? 19.007 16.198 23.468 1.00 38.31 199 SER A N 1
ATOM 1618 C CA . SER A 1 199 ? 19.829 15.184 22.764 1.00 38.31 199 SER A CA 1
ATOM 1619 C C . SER A 1 199 ? 19.085 14.154 21.879 1.00 38.31 199 SER A C 1
ATOM 1621 O O . SER A 1 199 ? 17.919 13.833 22.080 1.00 38.31 199 SER A O 1
ATOM 1623 N N . ASN A 1 200 ? 19.796 13.578 20.896 1.00 38.12 200 ASN A N 1
ATOM 1624 C CA . ASN A 1 200 ? 19.283 12.591 19.925 1.00 38.12 200 ASN A CA 1
ATOM 1625 C C . ASN A 1 200 ? 18.903 11.207 20.507 1.00 38.12 200 ASN A C 1
ATOM 1627 O O . ASN A 1 200 ? 18.329 10.395 19.785 1.00 38.12 200 ASN A O 1
ATOM 1631 N N . GLU A 1 201 ? 19.167 10.916 21.783 1.00 38.53 201 GLU A N 1
ATOM 1632 C CA . GLU A 1 201 ? 18.882 9.596 22.381 1.00 38.53 201 GLU A CA 1
ATOM 1633 C C . GLU A 1 201 ? 17.385 9.305 22.574 1.00 38.53 201 GLU A C 1
ATOM 1635 O O . GLU A 1 201 ? 16.962 8.154 22.471 1.00 38.53 201 GLU A O 1
ATOM 1640 N N . GLU A 1 202 ? 16.552 10.320 22.811 1.00 36.78 202 GLU A N 1
ATOM 1641 C CA . GLU A 1 202 ? 15.104 10.119 22.981 1.00 36.78 202 GLU A CA 1
ATOM 1642 C C . GLU A 1 202 ? 14.392 9.855 21.643 1.00 36.78 202 GLU A C 1
ATOM 1644 O O . GLU A 1 202 ? 13.388 9.145 21.603 1.00 36.78 202 GLU A O 1
ATOM 1649 N N . ARG A 1 203 ? 14.962 10.334 20.525 1.00 37.81 203 ARG A N 1
ATOM 1650 C CA . ARG A 1 203 ? 14.467 10.068 19.162 1.00 37.81 203 ARG A CA 1
ATOM 1651 C C . ARG A 1 203 ? 14.792 8.649 18.697 1.00 37.81 203 ARG A C 1
ATOM 1653 O O . ARG A 1 203 ? 13.941 8.021 18.078 1.00 37.81 203 ARG A O 1
ATOM 1660 N N . TYR A 1 204 ? 15.962 8.117 19.061 1.00 36.19 204 TYR A N 1
ATOM 1661 C CA . TYR A 1 204 ? 16.298 6.710 18.815 1.00 36.19 204 TYR A CA 1
ATOM 1662 C C . TYR A 1 204 ? 15.486 5.762 19.699 1.00 36.19 204 TYR A C 1
ATOM 1664 O O . TYR A 1 204 ? 14.983 4.770 19.195 1.00 36.19 204 TYR A O 1
ATOM 1672 N N . LYS A 1 205 ? 15.196 6.121 20.959 1.00 36.50 205 LYS A N 1
ATOM 1673 C CA . LYS A 1 205 ? 14.265 5.348 21.804 1.00 36.50 205 LYS A CA 1
ATOM 1674 C C . LYS A 1 205 ? 12.825 5.353 21.287 1.00 36.50 205 LYS A C 1
ATOM 1676 O O . LYS A 1 205 ? 12.112 4.379 21.497 1.00 36.50 205 LYS A O 1
ATOM 1681 N N . MET A 1 206 ? 12.378 6.426 20.633 1.00 32.84 206 MET A N 1
ATOM 1682 C CA . MET A 1 206 ? 11.053 6.495 20.007 1.00 32.84 206 MET A CA 1
ATOM 1683 C C . MET A 1 206 ? 10.999 5.718 18.685 1.00 32.84 206 MET A C 1
ATOM 1685 O O . MET A 1 206 ? 9.988 5.073 18.426 1.00 32.84 206 MET A O 1
ATOM 1689 N N . LEU A 1 207 ? 12.094 5.698 17.918 1.00 33.09 207 LEU A N 1
ATOM 1690 C CA . LEU A 1 207 ? 12.263 4.851 16.737 1.00 33.09 207 LEU A CA 1
ATOM 1691 C C . LEU A 1 207 ? 12.350 3.363 17.121 1.00 33.09 207 LEU A C 1
ATOM 1693 O O . LEU A 1 207 ? 11.625 2.564 16.553 1.00 33.09 207 LEU A O 1
ATOM 1697 N N . ASP A 1 208 ? 13.106 2.991 18.157 1.00 34.56 208 ASP A N 1
ATOM 1698 C CA . ASP A 1 208 ? 13.191 1.613 18.678 1.00 34.56 208 ASP A CA 1
ATOM 1699 C C . ASP A 1 208 ? 11.858 1.136 19.296 1.00 34.56 208 ASP A C 1
ATOM 1701 O O . ASP A 1 208 ? 11.516 -0.050 19.271 1.00 34.56 208 ASP A O 1
ATOM 1705 N N . LYS A 1 209 ? 11.051 2.069 19.822 1.00 35.44 209 LYS A N 1
ATOM 1706 C CA . LYS A 1 209 ? 9.701 1.796 20.344 1.00 35.44 209 LYS A CA 1
ATOM 1707 C C . LYS A 1 209 ? 8.626 1.770 19.250 1.00 35.44 209 LYS A C 1
ATOM 1709 O O . LYS A 1 209 ? 7.662 1.025 19.374 1.00 35.44 209 LYS A O 1
ATOM 1714 N N . GLN A 1 210 ? 8.811 2.519 18.161 1.00 31.20 210 GLN A N 1
ATOM 1715 C CA . GLN A 1 210 ? 8.029 2.376 16.927 1.00 31.20 210 GLN A CA 1
ATOM 1716 C C . GLN A 1 210 ? 8.357 1.051 16.226 1.00 31.20 210 GLN A C 1
ATOM 1718 O O . GLN A 1 210 ? 7.443 0.324 15.860 1.00 31.20 210 GLN A O 1
ATOM 1723 N N . MET A 1 211 ? 9.634 0.670 16.151 1.00 34.72 211 MET A N 1
ATOM 1724 C CA . MET A 1 211 ? 10.113 -0.600 15.584 1.00 34.72 211 MET A CA 1
ATOM 1725 C C . MET A 1 211 ? 9.716 -1.840 16.406 1.00 34.72 211 MET A C 1
ATOM 1727 O O . MET A 1 211 ? 9.909 -2.961 15.947 1.00 34.72 211 MET A O 1
ATOM 1731 N N . SER A 1 212 ? 9.134 -1.665 17.598 1.00 35.81 212 SER A N 1
ATOM 1732 C CA . SER A 1 212 ? 8.555 -2.751 18.407 1.00 35.81 212 SER A CA 1
ATOM 1733 C C . SER A 1 212 ? 7.019 -2.771 18.425 1.00 35.81 212 SER A C 1
ATOM 1735 O O . SER A 1 212 ? 6.442 -3.608 19.117 1.00 35.81 212 SER A O 1
ATOM 1737 N N . ILE A 1 213 ? 6.342 -1.888 17.670 1.00 37.47 213 ILE A N 1
ATOM 1738 C CA . ILE A 1 213 ? 4.864 -1.793 17.599 1.00 37.47 213 ILE A CA 1
ATOM 1739 C C . ILE A 1 213 ? 4.364 -1.723 16.137 1.00 37.47 213 ILE A C 1
ATOM 1741 O O . ILE A 1 213 ? 3.306 -1.180 15.838 1.00 37.47 213 ILE A O 1
ATOM 1745 N N . TYR A 1 214 ? 5.074 -2.343 15.198 1.00 36.22 214 TYR A N 1
ATOM 1746 C CA . TYR A 1 214 ? 4.532 -2.584 13.861 1.00 36.22 214 TYR A CA 1
ATOM 1747 C C . TYR A 1 214 ? 4.632 -4.063 13.520 1.00 36.22 214 TYR A C 1
ATOM 1749 O O . TYR A 1 214 ? 5.690 -4.555 13.145 1.00 36.22 214 TYR A O 1
ATOM 1757 N N . THR A 1 215 ? 3.510 -4.767 13.620 1.00 36.62 215 THR A N 1
ATOM 1758 C CA . THR A 1 215 ? 3.259 -5.926 12.765 1.00 36.62 215 THR A CA 1
ATOM 1759 C C . THR A 1 215 ? 2.329 -5.433 11.668 1.00 36.62 215 THR A C 1
ATOM 1761 O O . THR A 1 215 ? 1.179 -5.079 11.930 1.00 36.62 215 THR A O 1
ATOM 1764 N N . ALA A 1 216 ? 2.856 -5.299 10.456 1.00 43.06 216 ALA A N 1
ATOM 1765 C CA . ALA A 1 216 ? 2.043 -5.105 9.270 1.00 43.06 216 ALA A CA 1
ATOM 1766 C C . ALA A 1 216 ? 1.599 -6.486 8.816 1.00 43.06 216 ALA A C 1
ATOM 1768 O O . ALA A 1 216 ? 2.349 -7.150 8.113 1.00 43.06 216 ALA A O 1
ATOM 1769 N N . GLU A 1 217 ? 0.433 -6.955 9.253 1.00 52.78 217 GLU A N 1
ATOM 1770 C CA . GLU A 1 217 ? -0.048 -8.249 8.786 1.00 52.78 217 GLU A CA 1
ATOM 1771 C C . GLU A 1 217 ? -1.569 -8.242 8.585 1.00 52.78 217 GLU A C 1
ATOM 1773 O O . GLU A 1 217 ? -2.351 -8.207 9.539 1.00 52.78 217 GLU A O 1
ATOM 1778 N N . GLY A 1 218 ? -1.948 -8.265 7.305 1.00 51.19 218 GLY A N 1
ATOM 1779 C CA . GLY A 1 218 ? -3.291 -8.510 6.780 1.00 51.19 218 GLY A CA 1
ATOM 1780 C C . GLY A 1 218 ? -3.258 -9.671 5.777 1.00 51.19 218 GLY A C 1
ATOM 1781 O O . GLY A 1 218 ? -2.455 -10.592 5.933 1.00 51.19 218 GLY A O 1
ATOM 1782 N N . ILE A 1 219 ? -4.119 -9.638 4.762 1.00 49.19 219 ILE A N 1
ATOM 1783 C CA . ILE A 1 219 ? -4.067 -10.544 3.603 1.00 49.19 219 ILE A CA 1
ATOM 1784 C C . ILE A 1 219 ? -3.099 -9.954 2.570 1.00 49.19 219 ILE A C 1
ATOM 1786 O O . ILE A 1 219 ? -3.179 -8.763 2.280 1.00 49.19 219 ILE A O 1
ATOM 1790 N N . ASP A 1 220 ? -2.215 -10.766 1.983 1.00 62.19 220 ASP A N 1
ATOM 1791 C CA . ASP A 1 220 ? -1.394 -10.333 0.844 1.00 62.19 220 ASP A CA 1
ATOM 1792 C C . ASP A 1 220 ? -1.090 -11.435 -0.187 1.00 62.19 220 ASP A C 1
ATOM 1794 O O . ASP A 1 220 ? -1.443 -12.608 -0.028 1.00 62.19 220 ASP A O 1
ATOM 1798 N N . ILE A 1 221 ? -0.389 -11.061 -1.265 1.00 61.56 221 ILE A N 1
ATOM 1799 C CA . ILE A 1 221 ? 0.082 -11.964 -2.333 1.00 61.56 221 ILE A CA 1
ATOM 1800 C C . ILE A 1 221 ? 1.256 -12.879 -1.924 1.00 61.56 221 ILE A C 1
ATOM 1802 O O . ILE A 1 221 ? 2.071 -13.259 -2.769 1.00 61.56 221 ILE A O 1
ATOM 1806 N N . ASN A 1 222 ? 1.327 -13.280 -0.651 1.00 62.59 222 ASN A N 1
ATOM 1807 C CA . ASN A 1 222 ? 2.326 -14.174 -0.064 1.00 62.59 222 ASN A CA 1
ATOM 1808 C C . ASN A 1 222 ? 3.668 -13.508 0.304 1.00 62.59 222 ASN A C 1
ATOM 1810 O O . ASN A 1 222 ? 4.715 -14.144 0.186 1.00 62.59 222 ASN A O 1
ATOM 1814 N N . VAL A 1 223 ? 3.650 -12.295 0.864 1.00 61.84 223 VAL A N 1
ATOM 1815 C CA . VAL A 1 223 ? 4.871 -11.583 1.297 1.00 61.84 223 VAL A CA 1
ATOM 1816 C C . VAL A 1 223 ? 5.040 -11.566 2.825 1.00 61.84 223 VAL A C 1
ATOM 1818 O O . VAL A 1 223 ? 5.984 -12.159 3.340 1.00 61.84 223 VAL A O 1
ATOM 1821 N N . MET A 1 224 ? 4.122 -10.939 3.557 1.00 68.44 224 MET A N 1
ATOM 1822 C CA . MET A 1 224 ? 4.187 -10.653 4.999 1.00 68.44 224 MET A CA 1
ATOM 1823 C C . MET A 1 224 ? 2.964 -11.078 5.810 1.00 68.44 224 MET A C 1
ATOM 1825 O O . MET A 1 224 ? 3.087 -11.302 7.007 1.00 68.44 224 MET A O 1
ATOM 1829 N N . GLY A 1 225 ? 1.787 -11.139 5.195 1.00 71.12 225 GLY A N 1
ATOM 1830 C CA . GLY A 1 225 ? 0.516 -11.247 5.902 1.00 71.12 225 GLY A CA 1
ATOM 1831 C C . GLY A 1 225 ? 0.370 -12.512 6.752 1.00 71.12 225 GLY A C 1
ATOM 1832 O O . GLY A 1 225 ? 0.889 -13.569 6.388 1.00 71.12 225 GLY A O 1
ATOM 1833 N N . MET A 1 226 ? -0.417 -12.445 7.837 1.00 76.69 226 MET A N 1
ATOM 1834 C CA . MET A 1 226 ? -0.839 -13.615 8.642 1.00 76.69 226 MET A CA 1
ATOM 1835 C C .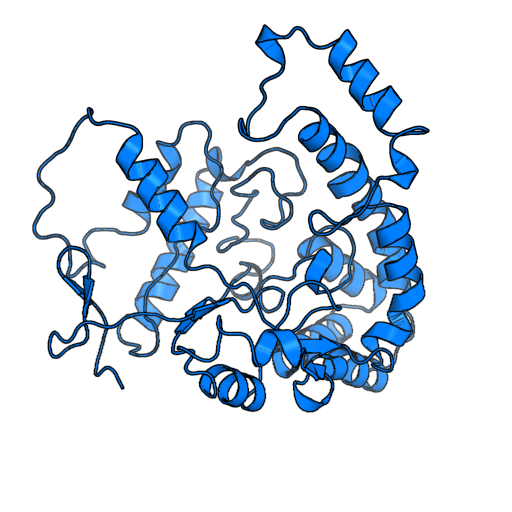 MET A 1 226 ? -1.570 -14.660 7.786 1.00 76.69 226 MET A C 1
ATOM 1837 O O . MET A 1 226 ? -1.633 -15.854 8.114 1.00 76.69 226 MET A O 1
ATOM 1841 N N . THR A 1 227 ? -2.134 -14.193 6.676 1.00 83.12 227 THR A N 1
ATOM 1842 C CA . THR A 1 227 ? -2.771 -14.987 5.635 1.00 83.12 227 THR A CA 1
ATOM 1843 C C . THR A 1 227 ? -2.249 -14.547 4.271 1.00 83.12 227 THR A C 1
ATOM 1845 O O . THR A 1 227 ? -1.788 -13.419 4.103 1.00 83.12 227 THR A O 1
ATOM 1848 N N . HIS A 1 228 ? -2.305 -15.447 3.299 1.00 85.56 228 HIS A N 1
ATOM 1849 C CA . HIS A 1 228 ? -1.955 -15.155 1.915 1.00 85.56 228 HIS A CA 1
ATOM 1850 C C . HIS A 1 228 ? -2.950 -15.801 0.956 1.00 85.56 228 HIS A C 1
ATOM 1852 O O . HIS A 1 228 ? -3.695 -16.705 1.343 1.00 85.56 228 HIS A O 1
ATOM 1858 N N . PHE A 1 229 ? -2.935 -15.407 -0.316 1.00 86.19 229 PHE A N 1
ATOM 1859 C CA . PHE A 1 229 ? -3.773 -16.083 -1.303 1.00 86.19 229 PHE A CA 1
ATOM 1860 C C . PHE A 1 229 ? -3.458 -17.566 -1.442 1.00 86.19 229 PHE A C 1
ATOM 1862 O O . PHE A 1 229 ? -2.294 -17.975 -1.509 1.00 86.19 229 PHE A O 1
ATOM 1869 N N . SER A 1 230 ? -4.514 -18.366 -1.591 1.00 89.31 230 SER A N 1
ATOM 1870 C CA . SER A 1 230 ? -4.384 -19.695 -2.175 1.00 89.31 230 SER A CA 1
ATOM 1871 C C . SER A 1 230 ? -3.722 -19.586 -3.559 1.00 89.31 230 SER A C 1
ATOM 1873 O O . SER A 1 230 ? -4.153 -18.757 -4.360 1.00 89.31 230 SER A O 1
ATOM 1875 N N . PRO A 1 231 ? -2.727 -20.428 -3.899 1.00 88.06 231 PRO A N 1
ATOM 1876 C CA . PRO A 1 231 ? -2.166 -20.474 -5.253 1.00 88.06 231 PRO A CA 1
ATOM 1877 C C . PRO A 1 231 ? -3.205 -20.768 -6.346 1.00 88.06 231 PRO A C 1
ATOM 1879 O O . PRO A 1 231 ? -2.959 -20.476 -7.511 1.00 88.06 231 PRO A O 1
ATOM 1882 N N . ALA A 1 232 ? -4.348 -21.347 -5.965 1.00 91.50 232 ALA A N 1
ATOM 1883 C CA . ALA A 1 232 ? -5.474 -21.638 -6.846 1.00 91.50 232 ALA A CA 1
ATOM 1884 C C . ALA A 1 232 ? -6.559 -20.542 -6.840 1.00 91.50 232 ALA A C 1
ATOM 1886 O O . ALA A 1 232 ? -7.627 -20.754 -7.408 1.00 91.50 232 ALA A O 1
ATOM 1887 N N . SER A 1 233 ? -6.346 -19.405 -6.164 1.00 95.00 233 SER A N 1
ATOM 1888 C CA . SER A 1 233 ? -7.307 -18.300 -6.202 1.00 95.00 233 SER A CA 1
ATOM 1889 C C . SER A 1 233 ? -7.364 -17.684 -7.599 1.00 95.00 233 SER A C 1
ATOM 1891 O O . SER A 1 233 ? -6.353 -17.638 -8.306 1.00 95.00 233 SER A O 1
ATOM 1893 N N . ALA A 1 234 ? -8.528 -17.151 -7.980 1.00 96.31 234 ALA A N 1
ATOM 1894 C CA . ALA A 1 234 ? -8.692 -16.460 -9.257 1.00 96.31 234 ALA A CA 1
ATOM 1895 C C . ALA A 1 234 ? -7.657 -15.332 -9.425 1.00 96.31 234 ALA A C 1
ATOM 1897 O O . ALA A 1 234 ? -7.093 -15.177 -10.506 1.00 96.31 234 ALA A O 1
ATOM 1898 N N . TRP A 1 235 ? -7.331 -14.618 -8.337 1.00 95.50 235 TRP A N 1
ATOM 1899 C CA . TRP A 1 235 ? -6.291 -13.582 -8.318 1.00 95.50 235 TRP A CA 1
ATOM 1900 C C . TRP A 1 235 ? -4.919 -14.108 -8.724 1.00 95.50 235 TRP A C 1
ATOM 1902 O O . TRP A 1 235 ? -4.281 -13.567 -9.628 1.00 95.50 235 TRP A O 1
ATOM 1912 N N . MET A 1 236 ? -4.472 -15.182 -8.071 1.00 94.31 236 MET A N 1
ATOM 1913 C CA . MET A 1 236 ? -3.152 -15.750 -8.323 1.00 94.31 236 MET A CA 1
ATOM 1914 C C . MET A 1 236 ? -3.082 -16.410 -9.695 1.00 94.31 236 MET A C 1
ATOM 1916 O O . MET A 1 236 ? -2.082 -16.241 -10.384 1.00 94.31 236 MET A O 1
ATOM 1920 N N . CYS A 1 237 ? -4.133 -17.113 -10.119 1.00 95.69 237 CYS A N 1
ATOM 1921 C CA . CYS A 1 237 ? -4.174 -17.737 -11.437 1.00 95.69 237 CYS A CA 1
ATOM 1922 C C . CYS A 1 237 ? -4.151 -16.702 -12.567 1.00 95.69 237 CYS A C 1
ATOM 1924 O O . CYS A 1 237 ? -3.418 -16.892 -13.535 1.00 95.69 237 CYS A O 1
ATOM 1926 N N . LEU A 1 238 ? -4.910 -15.609 -12.439 1.00 96.38 238 LEU A N 1
ATOM 1927 C CA . LEU A 1 238 ? -4.956 -14.561 -13.456 1.00 96.38 238 LEU A CA 1
ATOM 1928 C C . LEU A 1 238 ? -3.621 -13.816 -13.554 1.00 96.38 238 LEU A C 1
ATOM 1930 O O . LEU A 1 238 ? -3.076 -13.661 -14.644 1.00 96.38 238 LEU A O 1
ATOM 1934 N N . LEU A 1 239 ? -3.087 -13.361 -12.418 1.00 96.06 239 LEU A N 1
ATOM 1935 C CA . LEU A 1 239 ? -1.935 -12.459 -12.394 1.00 96.06 239 LEU A CA 1
ATOM 1936 C C . LEU A 1 239 ? -0.582 -13.177 -12.322 1.00 96.06 239 LEU A C 1
ATOM 1938 O O . LEU A 1 239 ? 0.446 -12.507 -12.381 1.00 96.06 239 LEU A O 1
ATOM 1942 N N . ALA A 1 240 ? -0.534 -14.511 -12.219 1.00 95.12 240 ALA A N 1
ATOM 1943 C CA . ALA A 1 240 ? 0.721 -15.264 -12.113 1.00 95.12 240 ALA A CA 1
ATOM 1944 C C . ALA A 1 240 ? 1.805 -14.830 -13.124 1.00 95.12 240 ALA A C 1
ATOM 1946 O O . ALA A 1 240 ? 2.922 -14.557 -12.672 1.00 95.12 240 ALA A O 1
ATOM 1947 N N . PRO A 1 241 ? 1.518 -14.675 -14.435 1.00 96.88 241 PRO A N 1
ATOM 1948 C CA . PRO A 1 241 ? 2.556 -14.315 -15.400 1.00 96.88 241 PRO A CA 1
ATOM 1949 C C . PRO A 1 241 ? 3.134 -12.914 -15.159 1.00 96.88 241 PRO A C 1
ATOM 1951 O O . PRO A 1 241 ? 4.351 -12.720 -15.200 1.00 96.88 241 PRO A O 1
ATOM 1954 N N . ILE A 1 242 ? 2.289 -11.926 -14.842 1.00 96.19 242 ILE A N 1
ATOM 1955 C CA . ILE A 1 242 ? 2.780 -10.574 -14.564 1.00 96.19 242 ILE A CA 1
ATOM 1956 C C . ILE A 1 242 ? 3.442 -10.468 -13.189 1.00 96.19 242 ILE A C 1
ATOM 1958 O O . ILE A 1 242 ? 4.403 -9.720 -13.040 1.00 96.19 242 ILE A O 1
ATOM 1962 N N . LEU A 1 243 ? 3.014 -11.254 -12.198 1.00 94.88 243 LEU A N 1
ATOM 1963 C CA . LEU A 1 243 ? 3.697 -11.351 -10.905 1.00 94.88 243 LEU A CA 1
ATOM 1964 C C . LEU A 1 243 ? 5.098 -11.959 -11.046 1.00 94.88 243 LEU A C 1
ATOM 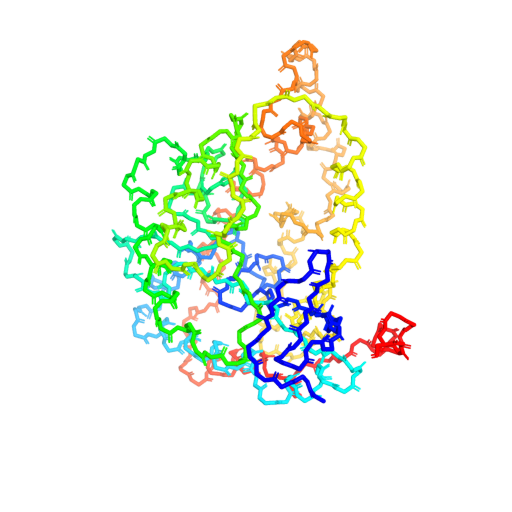1966 O O . LEU A 1 243 ? 6.025 -11.515 -10.369 1.00 94.88 243 LEU A O 1
ATOM 1970 N N . GLU A 1 244 ? 5.280 -12.953 -11.918 1.00 95.12 244 GLU A N 1
ATOM 1971 C CA . GLU A 1 244 ? 6.601 -13.500 -12.246 1.00 95.12 244 GLU A CA 1
ATOM 1972 C C . GLU A 1 244 ? 7.475 -12.442 -12.926 1.00 95.12 244 GLU A C 1
ATOM 1974 O O . GLU A 1 244 ? 8.600 -12.190 -12.488 1.00 95.12 244 GLU A O 1
ATOM 1979 N N . LYS A 1 245 ? 6.927 -11.736 -13.922 1.00 96.56 245 LYS A N 1
ATOM 1980 C CA . LYS A 1 245 ? 7.620 -10.629 -14.593 1.00 96.56 245 LYS A CA 1
ATOM 1981 C C . LYS A 1 245 ? 8.012 -9.515 -13.618 1.00 96.56 245 LYS A C 1
ATOM 1983 O O . LYS A 1 245 ? 9.142 -9.035 -13.668 1.00 96.56 245 LYS A O 1
ATOM 1988 N N . LYS A 1 246 ? 7.119 -9.129 -12.700 1.00 94.94 246 LYS A N 1
ATOM 1989 C CA . LYS A 1 246 ? 7.395 -8.128 -11.655 1.00 94.94 246 LYS A CA 1
ATOM 1990 C C . LYS A 1 246 ? 8.590 -8.528 -10.791 1.00 94.94 246 LYS A C 1
ATOM 1992 O O . LYS A 1 246 ? 9.460 -7.692 -10.555 1.00 94.94 246 LYS A O 1
ATOM 1997 N N . ARG A 1 247 ? 8.662 -9.797 -10.365 1.00 93.81 247 ARG A N 1
ATOM 1998 C CA . ARG A 1 247 ? 9.810 -10.330 -9.609 1.00 93.81 247 ARG A CA 1
ATOM 1999 C C . ARG A 1 247 ? 11.083 -10.315 -10.448 1.00 93.81 247 ARG A C 1
ATOM 2001 O O . ARG A 1 247 ? 12.101 -9.818 -9.987 1.00 93.81 247 ARG A O 1
ATOM 2008 N N . ALA A 1 248 ? 11.013 -10.783 -11.694 1.00 95.56 248 ALA A N 1
ATOM 2009 C CA . ALA A 1 248 ? 12.161 -10.820 -12.599 1.00 95.56 248 ALA A CA 1
ATOM 2010 C C . ALA A 1 248 ? 12.739 -9.426 -12.895 1.00 95.56 248 ALA A C 1
ATOM 2012 O O . ALA A 1 248 ? 13.943 -9.300 -13.108 1.00 95.56 248 ALA A O 1
ATOM 2013 N N . LEU A 1 249 ? 11.897 -8.389 -12.893 1.00 95.81 249 LEU A N 1
ATOM 2014 C CA . LEU A 1 249 ? 12.293 -6.992 -13.094 1.00 95.81 249 LEU A CA 1
ATOM 2015 C C . LEU A 1 249 ? 12.549 -6.228 -11.783 1.00 95.81 249 LEU A C 1
ATOM 2017 O O . LEU A 1 249 ? 12.975 -5.074 -11.833 1.00 95.81 249 LEU A O 1
ATOM 2021 N N . ALA A 1 250 ? 12.296 -6.854 -10.628 1.00 95.00 250 ALA A N 1
ATOM 2022 C CA . ALA A 1 250 ? 12.450 -6.283 -9.291 1.00 95.00 250 ALA A CA 1
ATOM 2023 C C . ALA A 1 250 ? 11.816 -4.883 -9.142 1.00 95.00 250 ALA A C 1
ATOM 2025 O O . ALA A 1 250 ? 12.425 -3.971 -8.581 1.00 95.00 250 ALA A O 1
ATOM 2026 N N . VAL A 1 251 ? 10.612 -4.693 -9.694 1.00 94.62 251 VAL A N 1
ATOM 2027 C CA . VAL A 1 251 ? 9.934 -3.378 -9.737 1.00 94.62 251 VAL A CA 1
ATOM 2028 C C . VAL A 1 251 ? 9.221 -3.012 -8.440 1.00 94.62 251 VAL A C 1
ATOM 2030 O O . VAL A 1 251 ? 8.892 -1.846 -8.232 1.00 94.62 251 VAL A O 1
ATOM 2033 N N . ASP A 1 252 ? 8.970 -3.993 -7.574 1.00 91.19 252 ASP A N 1
ATOM 2034 C CA . ASP A 1 252 ? 8.357 -3.737 -6.278 1.00 91.19 252 ASP A CA 1
ATOM 2035 C C . ASP A 1 252 ? 9.302 -2.938 -5.393 1.00 91.19 252 ASP A C 1
ATOM 2037 O O . ASP A 1 252 ? 10.517 -3.109 -5.408 1.00 91.19 252 ASP A O 1
ATOM 2041 N N . SER A 1 253 ? 8.727 -2.032 -4.623 1.00 80.12 253 SER A N 1
ATOM 2042 C CA . SER A 1 253 ? 9.455 -1.120 -3.745 1.00 80.12 253 SER A CA 1
ATOM 2043 C C . SER A 1 253 ? 10.013 -1.785 -2.493 1.00 80.12 253 SER A C 1
ATOM 2045 O O . SER A 1 253 ? 10.911 -1.247 -1.842 1.00 80.12 253 SER A O 1
ATOM 2047 N N . TRP A 1 254 ? 9.451 -2.938 -2.152 1.00 82.44 254 TRP A N 1
ATOM 2048 C CA . TRP A 1 254 ? 9.743 -3.693 -0.956 1.00 82.44 254 TRP A CA 1
ATOM 2049 C C . TRP A 1 254 ? 9.594 -5.188 -1.246 1.00 82.44 254 TRP A C 1
ATOM 2051 O O . TRP A 1 254 ? 8.880 -5.576 -2.168 1.00 82.44 254 TRP A O 1
ATOM 2061 N N . ALA A 1 255 ? 10.314 -6.020 -0.488 1.00 82.06 255 ALA A N 1
ATOM 2062 C CA . ALA A 1 255 ? 10.403 -7.469 -0.700 1.00 82.06 255 ALA A CA 1
ATOM 2063 C C . ALA A 1 255 ? 10.796 -7.907 -2.133 1.00 82.06 255 ALA A C 1
ATOM 2065 O O . ALA A 1 255 ? 10.451 -9.007 -2.566 1.00 82.06 255 ALA A O 1
ATOM 2066 N N . TYR A 1 256 ? 11.540 -7.069 -2.861 1.00 87.81 256 TYR A N 1
ATOM 2067 C CA . TYR A 1 256 ? 12.119 -7.428 -4.153 1.00 87.81 256 TYR A CA 1
ATOM 2068 C C . TYR A 1 256 ? 13.461 -8.155 -3.982 1.00 87.81 256 TYR A C 1
ATOM 2070 O O . TYR A 1 256 ? 14.198 -7.906 -3.027 1.00 87.81 256 TYR A O 1
ATOM 2078 N N . ASP A 1 257 ? 13.800 -9.007 -4.949 1.00 89.44 257 ASP A N 1
ATOM 2079 C CA . ASP A 1 257 ? 15.137 -9.579 -5.118 1.00 89.44 257 ASP A CA 1
ATOM 2080 C C . ASP A 1 257 ? 15.663 -9.168 -6.493 1.00 89.44 257 ASP A C 1
ATOM 2082 O O . ASP A 1 257 ? 15.019 -9.404 -7.515 1.00 89.44 257 ASP A O 1
ATOM 2086 N N . ASP A 1 258 ? 16.810 -8.499 -6.504 1.00 93.88 258 ASP A N 1
ATOM 2087 C CA . ASP A 1 258 ? 17.472 -8.037 -7.715 1.00 93.88 258 ASP A CA 1
ATOM 2088 C C . ASP A 1 258 ? 18.885 -8.594 -7.882 1.00 93.88 258 ASP A C 1
ATOM 2090 O O . ASP A 1 258 ? 19.631 -8.099 -8.730 1.00 93.88 258 ASP A O 1
ATOM 2094 N N . ALA A 1 259 ? 19.262 -9.615 -7.105 1.00 95.06 259 ALA A N 1
ATOM 2095 C CA . ALA A 1 259 ? 20.610 -10.172 -7.109 1.00 95.06 259 ALA A CA 1
ATOM 2096 C C . ALA A 1 259 ? 21.050 -10.617 -8.513 1.00 95.06 259 ALA A C 1
ATOM 2098 O O . ALA A 1 259 ? 22.195 -10.394 -8.904 1.00 95.06 259 ALA A O 1
ATOM 2099 N N . HIS A 1 260 ? 20.134 -11.178 -9.310 1.00 95.50 260 HIS A N 1
ATOM 2100 C CA . HIS A 1 260 ? 20.394 -11.582 -10.698 1.00 95.50 260 HIS A CA 1
ATOM 2101 C C . HIS A 1 260 ? 20.595 -10.400 -11.653 1.00 95.50 260 HIS A C 1
ATOM 2103 O O . HIS A 1 260 ? 21.209 -10.565 -12.705 1.00 95.50 260 HIS A O 1
ATOM 2109 N N . LEU A 1 261 ? 20.103 -9.211 -11.297 1.00 95.31 261 LEU A N 1
ATOM 2110 C CA . LEU A 1 261 ? 20.250 -7.983 -12.079 1.00 95.31 261 LEU A CA 1
ATOM 2111 C C . LEU A 1 261 ? 21.469 -7.159 -11.647 1.00 95.31 261 LEU A C 1
ATOM 2113 O O . LEU A 1 261 ? 21.831 -6.220 -12.356 1.00 95.31 261 LEU A O 1
ATOM 2117 N N . GLN A 1 262 ? 22.113 -7.475 -10.516 1.00 94.56 262 GLN A N 1
ATOM 2118 C CA . GLN A 1 262 ? 23.269 -6.703 -10.050 1.00 94.56 262 GLN A CA 1
ATOM 2119 C C . GLN A 1 262 ? 24.439 -6.779 -11.044 1.00 94.56 262 GLN A C 1
ATOM 2121 O O . GLN A 1 262 ? 24.721 -5.749 -11.657 1.00 94.56 262 GLN A O 1
ATOM 2126 N N . PRO A 1 263 ? 25.061 -7.941 -11.332 1.00 96.19 263 PRO A N 1
ATOM 2127 C CA . PRO A 1 263 ? 26.362 -7.954 -12.011 1.00 96.19 263 PRO A CA 1
ATOM 2128 C C . PRO A 1 263 ? 26.322 -7.412 -13.447 1.00 96.19 263 PRO A C 1
ATOM 2130 O O . PRO A 1 263 ? 27.293 -6.839 -13.932 1.00 96.19 263 PRO A O 1
ATOM 2133 N N . GLY A 1 264 ? 25.199 -7.608 -14.146 1.00 94.25 264 GLY A N 1
ATOM 2134 C CA . GLY A 1 264 ? 25.057 -7.268 -15.565 1.00 94.25 264 GLY A CA 1
ATOM 2135 C C . GLY A 1 264 ? 24.339 -5.951 -15.860 1.00 94.25 264 GLY A C 1
ATOM 2136 O O . GLY A 1 264 ? 24.363 -5.512 -17.007 1.00 94.25 264 GLY A O 1
ATOM 2137 N N . LEU A 1 265 ? 23.679 -5.334 -14.873 1.00 94.44 265 LEU A N 1
ATOM 2138 C CA . LEU A 1 265 ? 22.833 -4.161 -15.111 1.00 94.44 265 LEU A CA 1
ATOM 2139 C C . LEU A 1 265 ? 23.002 -3.086 -14.036 1.00 94.44 265 LEU A C 1
ATOM 2141 O O . LEU A 1 265 ? 23.422 -1.972 -14.350 1.00 94.44 265 LEU A O 1
ATOM 2145 N N . PHE A 1 266 ? 22.685 -3.394 -12.778 1.00 94.81 266 PHE A N 1
ATOM 2146 C CA . PHE A 1 266 ? 22.633 -2.362 -11.739 1.00 94.81 266 PHE A CA 1
ATOM 2147 C C . PHE A 1 266 ? 23.979 -2.071 -11.087 1.00 94.81 266 PHE A C 1
ATOM 2149 O O . PHE A 1 266 ? 24.233 -0.916 -10.772 1.00 94.81 266 PHE A O 1
ATOM 2156 N N . GLU A 1 267 ? 24.868 -3.048 -10.933 1.00 94.88 267 GLU A N 1
ATOM 2157 C CA . GLU A 1 267 ? 26.203 -2.825 -10.373 1.00 94.88 267 GLU A CA 1
ATOM 2158 C C . GLU A 1 267 ? 27.044 -1.883 -11.254 1.00 94.88 267 GLU A C 1
ATOM 2160 O O . GLU A 1 267 ? 27.522 -0.880 -10.717 1.00 94.88 267 GLU A O 1
ATOM 2165 N N . PRO A 1 268 ? 27.140 -2.064 -12.592 1.00 96.31 268 PRO A N 1
ATOM 2166 C CA . PRO A 1 268 ? 27.816 -1.091 -13.454 1.00 96.31 268 PRO A CA 1
ATOM 2167 C C . PRO A 1 268 ? 27.193 0.307 -13.381 1.00 96.31 268 PRO A C 1
ATOM 2169 O O . PRO A 1 268 ? 27.903 1.312 -13.399 1.00 96.31 268 PRO A O 1
ATOM 2172 N N . LEU A 1 269 ? 25.865 0.390 -13.265 1.00 95.12 269 LEU A N 1
ATOM 2173 C CA . LEU A 1 269 ? 25.168 1.664 -13.132 1.00 95.12 269 LEU A CA 1
ATOM 2174 C C . LEU A 1 269 ? 25.459 2.337 -11.783 1.00 95.12 269 LEU A C 1
ATOM 2176 O O . LEU A 1 269 ? 25.737 3.534 -11.736 1.00 95.12 269 LEU A O 1
ATOM 2180 N N . HIS A 1 270 ? 25.421 1.585 -10.684 1.00 93.12 270 HIS A N 1
ATOM 2181 C CA . HIS A 1 270 ? 25.784 2.078 -9.358 1.00 93.12 270 HIS A CA 1
ATOM 2182 C C . HIS A 1 270 ? 27.239 2.549 -9.328 1.00 93.12 270 HIS A C 1
ATOM 2184 O O . HIS A 1 270 ? 27.508 3.612 -8.768 1.00 93.12 270 HIS A O 1
ATOM 2190 N N . GLN A 1 271 ? 28.145 1.809 -9.972 1.00 93.94 271 GLN A N 1
ATOM 2191 C CA . GLN A 1 271 ? 29.546 2.193 -10.107 1.00 93.94 271 GLN A CA 1
ATOM 2192 C C . GLN A 1 271 ? 29.688 3.491 -10.905 1.00 93.94 271 GLN A C 1
ATOM 2194 O O . GLN A 1 271 ? 30.370 4.405 -10.457 1.00 93.94 271 GLN A O 1
ATOM 2199 N N . TRP A 1 272 ? 28.961 3.638 -12.016 1.00 95.69 272 TRP A N 1
ATOM 2200 C CA . TRP A 1 272 ? 28.960 4.881 -12.789 1.00 95.69 272 TRP A CA 1
ATOM 2201 C C . TRP A 1 272 ? 28.526 6.089 -11.945 1.00 95.69 272 TRP A C 1
ATOM 2203 O O . TRP A 1 272 ? 29.157 7.143 -12.009 1.00 95.69 272 TRP A O 1
ATOM 2213 N N . PHE A 1 273 ? 27.502 5.949 -11.095 1.00 93.56 273 PHE A N 1
ATOM 2214 C CA . PHE A 1 273 ? 27.144 7.004 -10.141 1.00 93.56 273 PHE A CA 1
ATOM 2215 C C . PHE A 1 273 ? 28.244 7.249 -9.097 1.00 93.56 273 PHE A C 1
ATOM 2217 O O . PHE A 1 273 ? 28.525 8.403 -8.781 1.00 93.56 273 PHE A O 1
ATOM 2224 N N . ALA A 1 274 ? 28.861 6.195 -8.560 1.00 90.00 274 ALA A N 1
ATOM 2225 C CA . ALA A 1 274 ? 29.934 6.315 -7.575 1.00 90.00 274 ALA A CA 1
ATOM 2226 C C . ALA A 1 274 ? 31.168 7.043 -8.139 1.00 90.00 274 ALA A C 1
ATOM 2228 O O . ALA A 1 274 ? 31.757 7.865 -7.442 1.00 90.00 274 ALA A O 1
ATOM 2229 N N . ASP A 1 275 ? 31.505 6.804 -9.408 1.00 94.75 275 ASP A N 1
ATOM 2230 C CA . ASP A 1 275 ? 32.660 7.407 -10.081 1.00 94.75 275 ASP A CA 1
ATOM 2231 C C . ASP A 1 275 ? 32.436 8.880 -10.462 1.00 94.75 275 ASP A C 1
ATOM 2233 O O . ASP A 1 275 ? 33.393 9.636 -10.626 1.00 94.75 275 ASP A O 1
ATOM 2237 N N . ASN A 1 276 ? 31.175 9.303 -10.618 1.00 95.38 276 ASN A N 1
ATOM 2238 C CA . ASN A 1 276 ? 30.825 10.622 -11.159 1.00 95.38 276 ASN A CA 1
ATOM 2239 C C . ASN A 1 276 ? 30.168 11.569 -10.145 1.00 95.38 276 ASN A C 1
ATOM 2241 O O . ASN A 1 276 ? 30.004 12.754 -10.439 1.00 95.38 276 ASN A O 1
ATOM 2245 N N . VAL A 1 277 ? 29.790 11.090 -8.957 1.00 91.75 277 VAL A N 1
ATOM 2246 C CA . VAL A 1 277 ? 29.208 11.926 -7.899 1.00 91.75 277 VAL A CA 1
ATOM 2247 C C . VAL A 1 277 ? 30.253 12.164 -6.810 1.00 91.75 277 VAL A C 1
ATOM 2249 O O . VAL A 1 277 ? 30.576 11.233 -6.071 1.00 91.75 277 VAL A O 1
ATOM 2252 N N . PRO A 1 278 ? 30.758 13.402 -6.646 1.00 90.81 278 PRO A N 1
ATOM 2253 C CA . PRO A 1 278 ? 31.703 13.703 -5.580 1.00 90.81 278 PRO A CA 1
ATOM 2254 C C . PRO A 1 278 ? 31.123 13.355 -4.205 1.00 90.81 278 PRO A C 1
ATOM 2256 O O . PRO A 1 278 ? 29.950 13.621 -3.927 1.00 90.81 278 PRO A O 1
ATOM 2259 N N . GLU A 1 279 ? 31.948 12.789 -3.322 1.00 86.56 279 GLU A N 1
ATOM 2260 C CA . GLU A 1 279 ? 31.506 12.251 -2.028 1.00 86.56 279 GLU A CA 1
ATOM 2261 C C . GLU A 1 279 ? 30.738 13.285 -1.186 1.00 86.56 279 GLU A C 1
ATOM 2263 O O . GLU A 1 279 ? 29.704 12.967 -0.593 1.00 86.56 279 GLU A O 1
ATOM 2268 N N . ASN A 1 280 ? 31.167 14.550 -1.204 1.00 90.06 280 ASN A N 1
ATOM 2269 C CA . ASN A 1 280 ? 30.520 15.653 -0.489 1.00 90.06 280 ASN A CA 1
ATOM 2270 C C . ASN A 1 280 ? 29.120 16.016 -1.028 1.00 90.06 280 ASN A C 1
ATOM 2272 O O . ASN A 1 280 ? 28.354 16.664 -0.316 1.00 90.06 280 ASN A O 1
ATOM 2276 N N . TYR A 1 281 ? 28.771 15.578 -2.240 1.00 87.81 281 TYR A N 1
ATOM 2277 C CA . TYR A 1 281 ? 27.452 15.747 -2.864 1.00 87.81 281 TYR A CA 1
ATOM 2278 C C . TYR A 1 281 ? 26.668 14.430 -2.997 1.00 87.81 281 TYR A C 1
ATOM 2280 O O . TYR A 1 281 ? 25.556 14.425 -3.519 1.00 87.81 281 TYR A O 1
ATOM 2288 N N . SER A 1 282 ? 27.208 13.312 -2.498 1.00 82.62 282 SER A N 1
ATOM 2289 C CA . SER A 1 282 ? 26.589 11.981 -2.609 1.00 82.62 282 SER A CA 1
ATOM 2290 C C . SER A 1 282 ? 25.314 11.808 -1.773 1.00 82.62 282 SER A C 1
ATOM 2292 O O . SER A 1 282 ? 24.516 10.902 -2.020 1.00 82.62 282 SER A O 1
ATOM 2294 N N . LYS A 1 283 ? 25.094 12.682 -0.783 1.00 84.69 283 LYS A N 1
ATOM 2295 C CA . LYS A 1 283 ? 23.897 12.664 0.060 1.00 84.69 283 LYS A CA 1
ATOM 2296 C C . LYS A 1 283 ? 22.798 13.524 -0.546 1.00 84.69 283 LYS A C 1
ATOM 2298 O O . LYS A 1 283 ? 22.916 14.744 -0.626 1.00 84.69 283 LYS A O 1
ATOM 2303 N N . LYS A 1 284 ? 21.683 12.878 -0.875 1.00 85.19 284 LYS A N 1
ATOM 2304 C CA . LYS A 1 284 ? 20.448 13.507 -1.347 1.00 85.19 284 LYS A CA 1
ATOM 2305 C C . LYS A 1 284 ? 19.305 13.164 -0.393 1.00 85.19 284 LYS A C 1
ATOM 2307 O O . LYS A 1 284 ? 19.248 12.044 0.104 1.00 85.19 284 LYS A O 1
ATOM 2312 N N . TYR A 1 285 ? 18.401 14.111 -0.138 1.00 83.25 285 TYR A N 1
ATOM 2313 C CA . TYR A 1 285 ? 17.185 13.841 0.633 1.00 83.25 285 TYR A CA 1
ATOM 2314 C C . TYR A 1 285 ? 16.252 12.878 -0.130 1.00 83.25 285 TYR A C 1
ATOM 2316 O O . TYR A 1 285 ? 16.063 13.092 -1.330 1.00 83.25 285 TYR A O 1
ATOM 2324 N N . PRO A 1 286 ? 15.648 11.860 0.515 1.00 86.12 286 PRO A N 1
ATOM 2325 C CA . PRO A 1 286 ? 15.789 11.459 1.923 1.00 86.12 286 PRO A CA 1
ATOM 2326 C C . PRO A 1 286 ? 17.191 10.957 2.304 1.00 86.12 286 PRO A C 1
ATOM 2328 O O . PRO A 1 286 ? 17.730 10.058 1.666 1.00 86.12 286 PRO A O 1
ATOM 2331 N N . TRP A 1 287 ? 17.793 11.521 3.361 1.00 78.94 287 TRP A N 1
ATOM 2332 C CA . TRP A 1 287 ? 19.220 11.312 3.682 1.00 78.94 287 TRP A CA 1
ATOM 2333 C C . TRP A 1 287 ? 19.564 9.888 4.134 1.00 78.94 287 TRP A C 1
ATOM 2335 O O . TRP A 1 287 ? 20.733 9.508 4.111 1.00 78.94 287 TRP A O 1
ATOM 2345 N N . GLN A 1 288 ? 18.574 9.108 4.574 1.00 80.06 288 GLN A N 1
ATOM 2346 C CA . GLN A 1 288 ? 18.740 7.697 4.923 1.00 80.06 288 GLN A CA 1
ATOM 2347 C C . GLN A 1 288 ? 18.939 6.805 3.689 1.00 80.06 288 GLN A C 1
ATOM 2349 O O . GLN A 1 288 ? 19.445 5.690 3.809 1.00 80.06 288 GLN A O 1
ATOM 2354 N N . TRP A 1 289 ? 18.557 7.282 2.503 1.00 87.00 289 TRP A N 1
ATOM 2355 C CA . TRP A 1 289 ? 18.741 6.548 1.261 1.00 87.00 289 TRP A CA 1
ATOM 2356 C C . TRP A 1 289 ? 20.152 6.742 0.726 1.00 87.00 289 TRP A C 1
ATOM 2358 O O . TRP A 1 289 ? 20.646 7.860 0.570 1.00 87.00 289 TRP A O 1
ATOM 2368 N N . ARG A 1 290 ? 20.790 5.621 0.394 1.00 86.38 290 ARG A N 1
ATOM 2369 C CA . ARG A 1 290 ? 22.045 5.615 -0.359 1.00 86.38 290 ARG A CA 1
ATOM 2370 C C . ARG A 1 290 ? 21.763 5.821 -1.848 1.00 86.38 290 ARG A C 1
ATOM 2372 O O . ARG A 1 290 ? 20.638 5.625 -2.301 1.00 86.38 290 ARG A O 1
ATOM 2379 N N . THR A 1 291 ? 22.793 6.158 -2.621 1.00 88.06 291 THR A N 1
ATOM 2380 C CA . THR A 1 291 ? 22.687 6.405 -4.069 1.00 88.06 291 THR A CA 1
ATOM 2381 C C . THR A 1 291 ? 21.960 5.289 -4.816 1.00 88.06 291 THR A C 1
ATOM 2383 O O . THR A 1 291 ? 21.072 5.583 -5.608 1.00 88.06 291 THR A O 1
ATOM 2386 N N . HIS A 1 292 ? 22.247 4.019 -4.503 1.00 87.56 292 HIS A N 1
ATOM 2387 C CA . HIS A 1 292 ? 21.567 2.885 -5.139 1.00 87.56 292 HIS A CA 1
ATOM 2388 C C . HIS A 1 292 ? 20.043 2.919 -4.948 1.00 87.56 292 HIS A C 1
ATOM 2390 O O . HIS A 1 292 ? 19.320 2.597 -5.880 1.00 87.56 292 HIS A O 1
ATOM 2396 N N . MET A 1 293 ? 19.533 3.378 -3.796 1.00 88.56 293 MET A N 1
ATOM 2397 C CA . MET A 1 293 ? 18.088 3.512 -3.573 1.00 88.56 293 MET A CA 1
ATOM 2398 C C . MET A 1 293 ? 17.492 4.623 -4.437 1.00 88.56 293 MET A C 1
ATOM 2400 O O . MET A 1 293 ? 16.427 4.442 -5.016 1.00 88.56 293 MET A O 1
ATOM 2404 N N . HIS A 1 294 ? 18.180 5.760 -4.578 1.00 89.50 294 HIS A N 1
ATOM 2405 C CA . HIS A 1 294 ? 17.730 6.838 -5.471 1.00 89.50 294 HIS A CA 1
ATOM 2406 C C . HIS A 1 294 ? 17.679 6.379 -6.935 1.00 89.50 294 HIS A C 1
ATOM 2408 O O . HIS A 1 294 ? 16.717 6.686 -7.639 1.00 89.50 294 HIS A O 1
ATOM 2414 N N . VAL A 1 295 ? 18.683 5.611 -7.371 1.00 90.38 295 VAL A N 1
ATOM 2415 C CA . VAL A 1 295 ? 18.762 5.026 -8.720 1.00 90.38 295 VAL A CA 1
ATOM 2416 C C . VAL A 1 295 ? 17.655 3.993 -8.934 1.00 90.38 295 VAL A C 1
ATOM 2418 O O . VAL A 1 295 ? 16.879 4.111 -9.881 1.00 90.38 295 VAL A O 1
ATOM 2421 N N . PHE A 1 296 ? 17.537 3.025 -8.023 1.00 90.62 296 PHE A N 1
ATOM 2422 C CA . PHE A 1 296 ? 16.501 1.993 -8.023 1.00 90.62 296 PHE A CA 1
ATOM 2423 C C . PHE A 1 296 ? 15.104 2.592 -8.210 1.00 90.62 296 PHE A C 1
ATOM 2425 O O . PHE A 1 296 ? 14.378 2.206 -9.130 1.00 90.62 296 PHE A O 1
ATOM 2432 N N . ARG A 1 297 ? 14.745 3.564 -7.363 1.00 87.38 297 ARG A N 1
ATOM 2433 C CA . ARG A 1 297 ? 13.409 4.164 -7.363 1.00 87.38 297 ARG A CA 1
ATOM 2434 C C . ARG A 1 297 ? 13.112 4.880 -8.669 1.00 87.38 297 ARG A C 1
ATOM 2436 O O . ARG A 1 297 ? 12.050 4.666 -9.234 1.00 87.38 297 ARG A O 1
ATOM 2443 N N . GLY A 1 298 ? 14.044 5.694 -9.165 1.00 88.44 298 GLY A N 1
ATOM 2444 C CA . GLY A 1 298 ? 13.843 6.425 -10.417 1.00 88.44 298 GLY A CA 1
ATOM 2445 C C . GLY A 1 298 ? 13.695 5.501 -11.626 1.00 88.44 298 GLY A C 1
ATOM 2446 O O . GLY A 1 298 ? 12.878 5.761 -12.505 1.00 88.44 298 GLY A O 1
ATOM 2447 N N . ILE A 1 299 ? 14.452 4.405 -11.659 1.00 91.88 299 ILE A N 1
ATOM 2448 C CA . ILE A 1 299 ? 14.527 3.544 -12.840 1.00 91.88 299 ILE A CA 1
ATOM 2449 C C . ILE A 1 299 ? 13.468 2.457 -12.806 1.00 91.88 299 ILE A C 1
ATOM 2451 O O . ILE A 1 299 ? 12.620 2.416 -13.690 1.00 91.88 299 ILE A O 1
ATOM 2455 N N . ARG A 1 300 ? 13.500 1.564 -11.816 1.00 92.25 300 ARG A N 1
ATOM 2456 C CA . ARG A 1 300 ? 12.628 0.384 -11.843 1.00 92.25 300 ARG A CA 1
ATOM 2457 C C . ARG A 1 300 ? 11.457 0.446 -10.871 1.00 92.25 300 ARG A C 1
ATOM 2459 O O . ARG A 1 300 ? 10.405 -0.084 -11.200 1.00 92.25 300 ARG A O 1
ATOM 2466 N N . GLY A 1 301 ? 11.602 1.152 -9.747 1.00 89.12 301 GLY A N 1
ATOM 2467 C CA . GLY A 1 301 ? 10.506 1.356 -8.791 1.00 89.12 301 GLY A CA 1
ATOM 2468 C C . GLY A 1 301 ? 9.424 2.335 -9.270 1.00 89.12 301 GLY A C 1
ATOM 2469 O O . GLY A 1 301 ? 8.298 2.283 -8.787 1.00 89.12 301 GLY A O 1
ATOM 2470 N N . ILE A 1 302 ? 9.758 3.223 -10.213 1.00 90.12 302 ILE A N 1
ATOM 2471 C CA . ILE A 1 302 ? 8.833 4.182 -10.834 1.00 90.12 302 ILE A CA 1
ATOM 2472 C C . ILE A 1 302 ? 8.757 3.904 -12.335 1.00 90.12 302 ILE A C 1
ATOM 2474 O O . ILE A 1 302 ? 7.782 3.317 -12.782 1.00 90.12 302 ILE A O 1
ATOM 2478 N N . THR A 1 303 ? 9.797 4.240 -13.107 1.00 93.00 303 THR A N 1
ATOM 2479 C CA . THR A 1 303 ? 9.696 4.249 -14.579 1.00 93.00 303 THR A CA 1
ATOM 2480 C C . THR A 1 303 ? 9.347 2.876 -15.169 1.00 93.00 303 THR A C 1
ATOM 2482 O O . THR A 1 303 ? 8.384 2.762 -15.920 1.00 93.00 303 THR A O 1
ATOM 2485 N N . MET A 1 304 ? 10.081 1.808 -14.829 1.00 95.06 304 MET A N 1
ATOM 2486 C CA . MET A 1 304 ? 9.763 0.460 -15.333 1.00 95.06 304 MET A CA 1
ATOM 2487 C C . MET A 1 304 ? 8.386 -0.007 -14.858 1.00 95.06 304 MET A C 1
ATOM 2489 O O . MET A 1 304 ? 7.628 -0.573 -15.640 1.00 95.06 304 MET A O 1
ATOM 2493 N N . ALA A 1 305 ? 8.058 0.244 -13.588 1.00 94.81 305 ALA A N 1
ATOM 2494 C CA . ALA A 1 305 ? 6.771 -0.127 -13.025 1.00 94.81 305 ALA A CA 1
ATOM 2495 C C . ALA A 1 305 ? 5.610 0.536 -13.789 1.00 94.81 305 ALA A C 1
ATOM 2497 O O . ALA A 1 305 ? 4.630 -0.136 -14.089 1.00 94.81 305 ALA A O 1
ATOM 2498 N N . GLU A 1 306 ? 5.742 1.806 -14.182 1.00 94.38 306 GLU A N 1
ATOM 2499 C CA . GLU A 1 306 ? 4.741 2.528 -14.978 1.00 94.38 306 GLU A CA 1
ATOM 2500 C C . GLU A 1 306 ? 4.506 1.908 -16.357 1.00 94.38 306 GLU A C 1
ATOM 2502 O O . GLU A 1 306 ? 3.358 1.770 -16.776 1.00 94.38 306 GLU A O 1
ATOM 2507 N N . TYR A 1 307 ? 5.563 1.468 -17.045 1.00 95.38 307 TYR A N 1
ATOM 2508 C CA . TYR A 1 307 ? 5.420 0.781 -18.333 1.00 95.38 307 TYR A CA 1
ATOM 2509 C C . TYR A 1 307 ? 4.683 -0.558 -18.223 1.00 95.38 307 TYR A C 1
ATOM 2511 O O . TYR A 1 307 ? 4.090 -1.007 -19.201 1.00 95.38 307 TYR A O 1
ATOM 2519 N N . MET A 1 308 ? 4.688 -1.188 -17.047 1.00 97.12 308 MET A N 1
ATOM 2520 C CA . MET A 1 308 ? 3.967 -2.439 -16.808 1.00 97.12 308 MET A CA 1
ATOM 2521 C C . MET A 1 308 ? 2.478 -2.231 -16.501 1.00 97.12 308 MET A C 1
ATOM 2523 O O . MET A 1 308 ? 1.733 -3.206 -16.468 1.00 97.12 308 MET A O 1
ATOM 2527 N N . ILE A 1 309 ? 2.025 -0.998 -16.257 1.00 96.81 309 ILE A N 1
ATOM 2528 C CA . ILE A 1 309 ? 0.642 -0.722 -15.840 1.00 96.81 309 ILE A CA 1
ATOM 2529 C C . ILE A 1 309 ? -0.385 -1.073 -16.927 1.00 96.81 309 ILE A C 1
ATOM 2531 O O . ILE A 1 309 ? -1.329 -1.797 -16.608 1.00 96.81 309 ILE A O 1
ATOM 2535 N N . PRO A 1 310 ? -0.228 -0.645 -18.197 1.00 96.75 310 PRO A N 1
ATOM 2536 C CA . PRO A 1 310 ? -1.171 -1.029 -19.248 1.00 96.75 310 PRO A CA 1
ATOM 2537 C C . PRO A 1 310 ? -1.204 -2.546 -19.470 1.00 96.75 310 PRO A C 1
ATOM 2539 O O . PRO A 1 310 ? -2.278 -3.128 -19.573 1.00 96.75 310 PRO A O 1
ATOM 2542 N N . GLU A 1 311 ? -0.035 -3.195 -19.447 1.00 97.19 311 GLU A N 1
ATOM 2543 C CA . GLU A 1 311 ? 0.077 -4.655 -19.554 1.00 97.19 311 GLU A CA 1
ATOM 2544 C C . GLU A 1 311 ? -0.618 -5.362 -18.386 1.00 97.19 311 GLU A C 1
ATOM 2546 O O . GLU A 1 311 ? -1.237 -6.398 -18.585 1.00 97.19 311 GLU A O 1
ATOM 2551 N N . TRP A 1 312 ? -0.550 -4.813 -17.169 1.00 97.56 312 TRP A N 1
ATOM 2552 C CA . TRP A 1 312 ? -1.293 -5.337 -16.023 1.00 97.56 312 TRP A CA 1
ATOM 2553 C C . TRP A 1 312 ? -2.805 -5.196 -16.210 1.00 97.56 312 TRP A C 1
ATOM 2555 O O . TRP A 1 312 ? -3.544 -6.142 -15.943 1.00 97.56 312 TRP A O 1
ATOM 2565 N N . ALA A 1 313 ? -3.266 -4.049 -16.712 1.00 97.56 313 ALA A N 1
ATOM 2566 C CA . ALA A 1 313 ? -4.684 -3.813 -16.965 1.00 97.56 313 ALA A CA 1
ATOM 2567 C C . ALA A 1 313 ? -5.245 -4.744 -18.056 1.00 97.56 313 ALA A C 1
ATOM 2569 O O . ALA A 1 313 ? -6.394 -5.171 -17.948 1.00 97.56 313 ALA A O 1
ATOM 2570 N N . ASP A 1 314 ? -4.436 -5.133 -19.049 1.00 97.56 314 ASP A N 1
ATOM 2571 C CA . ASP A 1 314 ? -4.833 -6.084 -20.098 1.00 97.56 314 ASP A CA 1
ATOM 2572 C C . ASP A 1 314 ? -5.295 -7.444 -19.540 1.00 97.56 314 ASP A C 1
ATOM 2574 O O . ASP A 1 314 ? -6.132 -8.097 -20.158 1.00 97.56 314 ASP A O 1
ATOM 2578 N N . TYR A 1 315 ? -4.838 -7.867 -18.354 1.00 97.06 315 TYR A N 1
ATOM 2579 C CA . TYR A 1 315 ? -5.313 -9.113 -17.725 1.00 97.06 315 TYR A CA 1
ATOM 2580 C C . TYR A 1 315 ? -6.782 -9.043 -17.298 1.00 97.06 315 TYR A C 1
ATOM 2582 O O . TYR A 1 315 ? -7.434 -10.071 -17.140 1.00 97.06 315 TYR A O 1
ATOM 2590 N N . PHE A 1 316 ? -7.320 -7.839 -17.117 1.00 97.38 316 PHE A N 1
ATOM 2591 C CA . PHE A 1 316 ? -8.721 -7.629 -16.763 1.00 97.38 316 PHE A CA 1
ATOM 2592 C C . PHE A 1 316 ? -9.608 -7.475 -17.997 1.00 97.38 316 PHE A C 1
ATOM 2594 O O . PHE A 1 316 ? -10.840 -7.453 -17.883 1.00 97.38 316 PHE A O 1
ATOM 2601 N N . LYS A 1 317 ? -8.990 -7.366 -19.178 1.00 93.62 317 LYS A N 1
ATOM 2602 C CA . LYS A 1 317 ? -9.688 -7.224 -20.444 1.00 93.62 317 LYS A CA 1
ATOM 2603 C C . LYS A 1 317 ? -10.638 -8.403 -20.638 1.00 93.62 317 LYS A C 1
ATOM 2605 O O . LYS A 1 317 ? -10.313 -9.549 -20.347 1.00 93.62 317 LYS A O 1
ATOM 2610 N N . ASP A 1 318 ? -11.844 -8.092 -21.095 1.00 94.62 318 ASP A N 1
ATOM 2611 C CA . ASP A 1 318 ? -12.908 -9.055 -21.399 1.00 94.62 318 ASP A CA 1
ATOM 2612 C C . ASP A 1 318 ? -13.480 -9.858 -20.208 1.00 94.62 318 ASP A C 1
ATOM 2614 O O . ASP A 1 318 ? -14.475 -10.561 -20.393 1.00 94.62 318 ASP A O 1
ATOM 2618 N N . LEU A 1 319 ? -12.967 -9.711 -18.977 1.00 97.19 319 LEU A N 1
ATOM 2619 C CA . LEU A 1 319 ? -13.533 -10.389 -17.800 1.00 97.19 319 LEU A CA 1
ATOM 2620 C C . LEU A 1 319 ? -14.984 -9.971 -17.568 1.00 97.19 319 LEU A C 1
ATOM 2622 O O . LEU A 1 319 ? -15.273 -8.786 -17.499 1.00 97.19 319 LEU A O 1
ATOM 2626 N N . SER A 1 320 ? -15.912 -10.906 -17.409 1.00 97.75 320 SER A N 1
ATOM 2627 C CA . SER A 1 320 ? -17.309 -10.618 -17.038 1.00 97.75 320 SER A CA 1
ATOM 2628 C C . SER A 1 320 ? -17.443 -10.016 -15.627 1.00 97.75 320 SER A C 1
ATOM 2630 O O . SER A 1 320 ? -16.495 -10.023 -14.842 1.00 97.75 320 SER A O 1
ATOM 2632 N N . TYR A 1 321 ? -18.628 -9.492 -15.288 1.00 98.06 321 TYR A N 1
ATOM 2633 C CA . TYR A 1 321 ? -18.915 -9.026 -13.923 1.00 98.06 321 TYR A CA 1
ATOM 2634 C C . TYR A 1 321 ? -18.780 -10.169 -12.908 1.00 98.06 321 TYR A C 1
ATOM 2636 O O . TYR A 1 321 ? -18.239 -9.974 -11.825 1.00 98.06 321 TYR A O 1
ATOM 2644 N N . GLU A 1 322 ? -19.208 -11.371 -13.286 1.00 98.12 322 GLU A N 1
ATOM 2645 C CA . GLU A 1 322 ? -19.117 -12.582 -12.477 1.00 98.12 322 GLU A CA 1
ATOM 2646 C C . GLU A 1 322 ? -17.656 -12.973 -12.222 1.00 98.12 322 GLU A C 1
ATOM 2648 O O . GLU A 1 322 ? -17.277 -13.230 -11.082 1.00 98.12 322 GLU A O 1
ATOM 2653 N N . GLN A 1 323 ? -16.810 -12.939 -13.258 1.00 97.88 323 GLN A N 1
ATOM 2654 C CA . GLN A 1 323 ? -15.373 -13.200 -13.110 1.00 97.88 323 GLN A CA 1
ATOM 2655 C C . GLN A 1 323 ? -14.673 -12.129 -12.265 1.00 97.88 323 GLN A C 1
ATOM 2657 O O . GLN A 1 323 ? -13.742 -12.446 -11.532 1.00 97.88 323 GLN A O 1
ATOM 2662 N N . MET A 1 324 ? -15.106 -10.866 -12.337 1.00 97.25 324 MET A N 1
ATOM 2663 C CA . MET A 1 324 ? -14.569 -9.799 -11.484 1.00 97.25 324 MET A CA 1
ATOM 2664 C C . MET A 1 324 ? -14.976 -9.949 -10.020 1.00 97.25 324 MET A C 1
ATOM 2666 O O . MET A 1 324 ? -14.155 -9.703 -9.139 1.00 97.25 324 MET A O 1
ATOM 2670 N N . ASP A 1 325 ? -16.214 -10.365 -9.754 1.00 97.88 325 ASP A N 1
ATOM 2671 C CA . ASP A 1 325 ? -16.673 -10.673 -8.398 1.00 97.88 325 ASP A CA 1
ATOM 2672 C C . ASP A 1 325 ? -15.892 -11.857 -7.816 1.00 97.88 325 ASP A C 1
ATOM 2674 O O . ASP A 1 325 ? -15.419 -11.784 -6.684 1.00 97.88 325 ASP A O 1
ATOM 2678 N N . GLU A 1 326 ? -15.662 -12.910 -8.609 1.00 97.62 326 GLU A N 1
ATOM 2679 C CA . GLU A 1 326 ? -14.824 -14.053 -8.227 1.00 97.62 326 GLU A CA 1
ATOM 2680 C C . GLU A 1 326 ? -13.367 -13.635 -7.965 1.00 97.62 326 GLU A C 1
ATOM 2682 O O . GLU A 1 326 ? -12.749 -14.042 -6.974 1.00 97.62 326 GLU A O 1
ATOM 2687 N N . LEU A 1 327 ? -12.825 -12.766 -8.820 1.00 96.62 327 LEU A N 1
ATOM 2688 C CA . LEU A 1 327 ? -11.487 -12.211 -8.671 1.00 96.62 327 LEU A CA 1
ATOM 2689 C C . LEU A 1 327 ? -11.358 -11.424 -7.360 1.00 96.62 327 LEU A C 1
ATOM 2691 O O . LEU A 1 327 ? -10.446 -11.688 -6.576 1.00 96.62 327 LEU A O 1
ATOM 2695 N N . ALA A 1 328 ? -12.305 -10.528 -7.074 1.00 96.12 328 ALA A N 1
ATOM 2696 C CA . ALA A 1 328 ? -12.381 -9.810 -5.806 1.00 96.12 328 ALA A CA 1
ATOM 2697 C C . ALA A 1 328 ? -12.597 -10.764 -4.618 1.00 96.12 328 ALA A C 1
ATOM 2699 O O . ALA A 1 328 ? -12.007 -10.581 -3.555 1.00 96.12 328 ALA A O 1
ATOM 2700 N N . ALA A 1 329 ? -13.393 -11.823 -4.784 1.00 96.56 329 ALA A N 1
ATOM 2701 C CA . ALA A 1 329 ? -13.670 -12.795 -3.731 1.00 96.56 329 ALA A CA 1
ATOM 2702 C C . ALA A 1 329 ? -12.430 -13.594 -3.313 1.00 96.56 329 ALA A C 1
ATOM 2704 O O . ALA A 1 329 ? -12.437 -14.181 -2.231 1.00 96.56 329 ALA A O 1
ATOM 2705 N N . SER A 1 330 ? -11.348 -13.574 -4.100 1.00 96.06 330 SER A N 1
ATOM 2706 C CA . SER A 1 330 ? -10.043 -14.109 -3.682 1.00 96.06 330 SER A CA 1
ATOM 2707 C C . SER A 1 330 ? -9.541 -13.478 -2.377 1.00 96.06 330 SER A C 1
ATOM 2709 O O . SER A 1 330 ? -8.811 -14.135 -1.642 1.00 96.06 330 SER A O 1
ATOM 2711 N N . TRP A 1 331 ? -9.964 -12.244 -2.074 1.00 93.31 331 TRP A N 1
ATOM 2712 C CA . TRP A 1 331 ? -9.623 -11.493 -0.863 1.00 93.31 331 TRP A CA 1
ATOM 2713 C C . TRP A 1 331 ? -10.449 -11.862 0.372 1.00 93.31 331 TRP A C 1
ATOM 2715 O O . TRP A 1 331 ? -10.139 -11.388 1.456 1.00 93.31 331 TRP A O 1
ATOM 2725 N N . LYS A 1 332 ? -11.471 -12.719 0.255 1.00 92.75 332 LYS A N 1
ATOM 2726 C CA . LYS A 1 332 ? -12.224 -13.181 1.429 1.00 92.75 332 LYS A CA 1
ATOM 2727 C C . LYS A 1 332 ? -11.341 -14.060 2.308 1.00 92.75 332 LYS A C 1
ATOM 2729 O O . LYS A 1 332 ? -10.659 -14.952 1.799 1.00 92.75 332 LYS A O 1
ATOM 2734 N N . PHE A 1 333 ? -11.448 -13.893 3.625 1.00 90.12 333 PHE A N 1
ATOM 2735 C CA . PHE A 1 333 ? -10.713 -14.694 4.606 1.00 90.12 333 PHE A CA 1
ATOM 2736 C C . PHE A 1 333 ? -10.784 -16.208 4.339 1.00 90.12 333 PHE A C 1
ATOM 2738 O O . PHE A 1 333 ? -9.764 -16.890 4.335 1.00 90.12 333 PHE A O 1
ATOM 2745 N N . GLU A 1 334 ? -11.979 -16.743 4.067 1.00 92.62 334 GLU A N 1
ATOM 2746 C CA . GLU A 1 334 ? -12.197 -18.173 3.788 1.00 92.62 334 GLU A CA 1
ATOM 2747 C C . GLU A 1 334 ? -11.497 -18.701 2.529 1.00 92.62 334 GLU A C 1
ATOM 2749 O O . GLU A 1 334 ? -11.320 -19.911 2.398 1.00 92.62 334 GLU A O 1
ATOM 2754 N N . ASN A 1 335 ? -11.109 -17.810 1.617 1.00 93.31 335 ASN A N 1
ATOM 2755 C CA . ASN A 1 335 ? -10.408 -18.140 0.379 1.00 93.31 335 ASN A CA 1
ATOM 2756 C C . ASN A 1 335 ? -8.886 -17.949 0.511 1.00 93.31 335 ASN A C 1
ATOM 2758 O O . ASN A 1 335 ? -8.129 -18.264 -0.415 1.00 93.31 335 ASN A O 1
ATOM 2762 N N . CYS A 1 336 ? -8.431 -17.458 1.665 1.00 91.50 336 CYS A N 1
ATOM 2763 C CA . CYS A 1 336 ? -7.029 -17.271 1.996 1.00 91.50 336 CYS A CA 1
ATOM 2764 C C . CYS A 1 336 ? -6.476 -18.461 2.794 1.00 91.50 336 CYS A C 1
ATOM 2766 O O . CYS A 1 336 ? -7.195 -19.233 3.427 1.00 91.50 336 CYS A O 1
ATOM 2768 N N . VAL A 1 337 ? -5.154 -18.605 2.772 1.00 89.56 337 VAL A N 1
ATOM 2769 C CA . VAL A 1 337 ? -4.409 -19.634 3.498 1.00 89.56 337 VAL A CA 1
ATOM 2770 C C . VAL A 1 337 ? -3.673 -18.981 4.664 1.00 89.56 337 VAL A C 1
ATOM 2772 O O . VAL A 1 337 ? -2.928 -18.019 4.484 1.00 89.56 337 VAL A O 1
ATOM 2775 N N . GLY A 1 338 ? -3.871 -19.503 5.875 1.00 85.62 338 GLY A N 1
ATOM 2776 C CA . GLY A 1 338 ? -3.177 -19.026 7.071 1.00 85.62 338 GLY A CA 1
ATOM 2777 C C . GLY A 1 338 ? -1.731 -19.520 7.157 1.00 85.62 338 GLY A C 1
ATOM 2778 O O . GLY A 1 338 ? -1.450 -20.703 6.952 1.00 85.62 338 GLY A O 1
ATOM 2779 N N . ARG A 1 339 ? -0.803 -18.641 7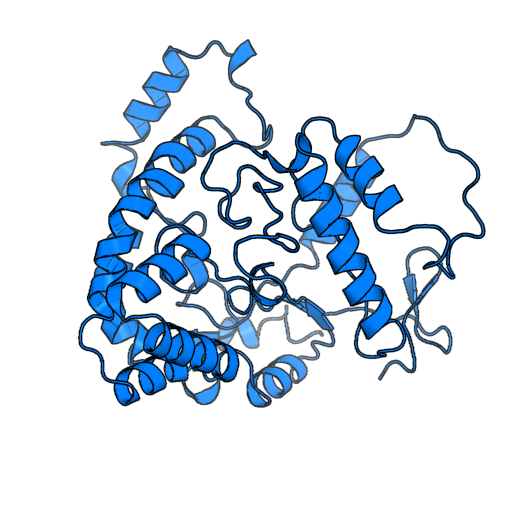.547 1.00 82.44 339 ARG A N 1
ATOM 2780 C CA . ARG A 1 339 ? 0.595 -19.006 7.817 1.00 82.44 339 ARG A CA 1
ATOM 2781 C C . ARG A 1 339 ? 0.738 -19.631 9.206 1.00 82.44 339 ARG A C 1
ATOM 2783 O O . ARG A 1 339 ? 1.146 -18.956 10.145 1.00 82.44 339 ARG A O 1
ATOM 2790 N N . GLN A 1 340 ? 0.443 -20.928 9.341 1.00 77.81 340 GLN A N 1
ATOM 2791 C CA . GLN A 1 340 ? 0.417 -21.636 10.639 1.00 77.81 340 GLN A CA 1
ATOM 2792 C C . GLN A 1 340 ? 1.629 -21.332 11.535 1.00 77.81 340 GLN A C 1
ATOM 2794 O O . GLN A 1 340 ? 1.460 -20.855 12.650 1.00 77.81 340 GLN A O 1
ATOM 2799 N N . ARG A 1 341 ? 2.859 -21.490 11.025 1.00 75.50 341 ARG A N 1
ATOM 2800 C CA . ARG A 1 341 ? 4.083 -21.237 11.811 1.00 75.50 341 ARG A CA 1
ATOM 2801 C C . ARG A 1 341 ? 4.204 -19.791 12.308 1.00 75.50 341 ARG A C 1
ATOM 2803 O O . ARG A 1 341 ? 4.746 -19.572 13.389 1.00 75.50 341 ARG A O 1
ATOM 2810 N N . LEU A 1 342 ? 3.757 -18.819 11.511 1.00 73.19 342 LEU A N 1
ATOM 2811 C CA . LEU A 1 342 ? 3.764 -17.408 11.897 1.00 73.19 342 LEU A CA 1
ATOM 2812 C C . LEU A 1 342 ? 2.696 -17.165 12.965 1.00 73.19 342 LEU A C 1
ATOM 2814 O O . LEU A 1 342 ? 3.024 -16.664 14.037 1.00 73.19 342 LEU A O 1
ATOM 2818 N N . ASN A 1 343 ? 1.472 -17.630 12.716 1.00 72.50 343 ASN A N 1
ATOM 2819 C CA . ASN A 1 343 ? 0.305 -17.430 13.578 1.00 72.50 343 ASN A CA 1
ATOM 2820 C C . ASN A 1 343 ? 0.429 -18.150 14.934 1.00 72.50 343 ASN A C 1
ATOM 2822 O O . ASN A 1 343 ? -0.091 -17.677 15.938 1.00 72.50 343 ASN A O 1
ATOM 2826 N N . GLU A 1 344 ? 1.168 -19.259 14.992 1.00 70.25 344 GLU A N 1
ATOM 2827 C CA . GLU A 1 344 ? 1.476 -20.002 16.223 1.00 70.25 344 GLU A CA 1
ATOM 2828 C C . GLU A 1 344 ? 2.743 -19.495 16.932 1.00 70.25 344 GLU A C 1
ATOM 2830 O O . GLU A 1 344 ? 3.098 -19.961 18.020 1.00 70.25 344 GLU A O 1
ATOM 2835 N N . SER A 1 345 ? 3.467 -18.546 16.331 1.00 65.88 345 SER A N 1
ATOM 2836 C CA . SER A 1 345 ? 4.710 -18.043 16.904 1.00 65.88 345 SER A CA 1
ATOM 2837 C C . SER A 1 345 ? 4.474 -17.308 18.230 1.00 65.88 345 SER A C 1
ATOM 2839 O O . SER A 1 345 ? 3.389 -16.809 18.544 1.00 65.88 345 SER A O 1
ATOM 2841 N N . ARG A 1 346 ? 5.538 -17.195 19.037 1.00 53.38 346 ARG A N 1
ATOM 2842 C CA . ARG A 1 346 ? 5.516 -16.463 20.320 1.00 53.38 346 ARG A CA 1
ATOM 2843 C C . ARG A 1 346 ? 5.175 -14.977 20.188 1.00 53.38 346 ARG A C 1
ATOM 2845 O O . ARG A 1 346 ? 4.891 -14.358 21.210 1.00 53.38 346 ARG A O 1
ATOM 2852 N N . LEU A 1 347 ? 5.219 -14.429 18.971 1.00 56.62 347 LEU A N 1
ATOM 2853 C CA . LEU A 1 347 ? 4.813 -13.055 18.676 1.00 56.62 347 LEU A CA 1
ATOM 2854 C C . LEU A 1 347 ? 3.303 -12.865 18.877 1.00 56.62 347 LEU A C 1
ATOM 2856 O O . LEU A 1 347 ? 2.899 -11.832 19.398 1.00 56.62 347 LEU A O 1
ATOM 2860 N N . TYR A 1 348 ? 2.498 -13.887 18.565 1.00 53.19 348 TYR A N 1
ATOM 2861 C CA . TYR A 1 348 ? 1.032 -13.825 18.623 1.00 53.19 348 TYR A CA 1
ATOM 2862 C C . TYR A 1 348 ? 0.422 -14.620 19.783 1.00 53.19 348 TYR A C 1
ATOM 2864 O O . TYR A 1 348 ? -0.679 -14.320 20.217 1.00 53.19 348 TYR A O 1
ATOM 2872 N N . THR A 1 349 ? 1.145 -15.588 20.357 1.00 48.06 349 THR A N 1
ATOM 2873 C CA . THR A 1 349 ? 0.646 -16.435 21.465 1.00 48.06 349 THR A CA 1
ATOM 2874 C C . THR A 1 349 ? 0.822 -15.835 22.872 1.00 48.06 349 THR A C 1
ATOM 2876 O O . THR A 1 349 ? 0.470 -16.478 23.861 1.00 48.06 349 THR A O 1
ATOM 2879 N N . ARG A 1 350 ? 1.386 -14.623 22.999 1.00 48.84 350 ARG A N 1
ATOM 2880 C CA . ARG A 1 350 ? 1.534 -13.882 24.277 1.00 48.84 350 ARG A CA 1
ATOM 2881 C C . ARG A 1 350 ? 0.783 -12.539 24.317 1.00 48.84 350 ARG A C 1
ATOM 2883 O O . ARG A 1 350 ? 0.976 -11.769 25.266 1.00 48.84 350 ARG A O 1
ATOM 2890 N N . LEU A 1 351 ? -0.008 -12.247 23.287 1.00 47.47 351 LEU A N 1
ATOM 2891 C CA . LEU A 1 351 ? -0.954 -11.128 23.264 1.00 47.47 351 LEU A CA 1
ATOM 2892 C C . LEU A 1 351 ? -2.218 -11.503 24.050 1.00 47.47 351 LEU A C 1
ATOM 2894 O O . LEU A 1 351 ? -2.860 -10.541 24.535 1.00 47.47 351 LEU A O 1
#

InterPro domains:
  IPR017853 Glycoside hydrolase superfamily [SSF51445] (13-182)
  IPR050386 Glycosyl Hydrolase 5 (Cellulase A) [PTHR31297] (21-99)